Protein 3WZ1 (pdb70)

Structure (mmCIF, N/CA/C/O backbone):
data_3WZ1
#
_entry.id   3WZ1
#
_cell.length_a   49.624
_cell.length_b   69.394
_cell.length_c   90.367
_cell.angle_alpha   90.00
_cell.angle_beta   90.00
_cell.angle_gamma   90.00
#
_symmetry.space_group_name_H-M   'P 21 21 21'
#
loop_
_entity.id
_entity.type
_entity.pdbx_description
1 polymer Agarase
2 non-polymer 'SODIUM ION'
3 non-polymer GLYCEROL
4 water water
#
loop_
_atom_site.group_PDB
_atom_site.id
_atom_site.type_symbol
_atom_site.label_atom_id
_atom_site.label_alt_id
_atom_site.label_comp_id
_atom_site.label_asym_id
_atom_site.label_entity_id
_atom_site.label_seq_id
_atom_site.pdbx_PDB_ins_code
_atom_site.Cartn_x
_atom_site.Cartn_y
_atom_site.Cartn_z
_atom_site.occupancy
_atom_site.B_iso_or_equiv
_atom_site.auth_seq_id
_atom_site.auth_comp_id
_atom_site.auth_asym_id
_atom_site.auth_atom_id
_atom_site.pdbx_PDB_model_num
ATOM 1 N N . ALA A 1 2 ? 39.141 5.126 -3.878 1.00 27.66 20 ALA A N 1
ATOM 2 C CA . ALA A 1 2 ? 38.849 6.592 -3.838 1.00 25.92 20 ALA A CA 1
ATOM 3 C C . ALA A 1 2 ? 38.325 6.950 -2.450 1.00 23.06 20 ALA A C 1
ATOM 4 O O . ALA A 1 2 ? 37.804 6.079 -1.749 1.00 25.91 20 ALA A O 1
ATOM 6 N N . ALA A 1 3 ? 38.489 8.208 -2.048 1.00 17.75 21 ALA A N 1
ATOM 7 C CA . ALA A 1 3 ? 37.948 8.698 -0.771 1.00 15.14 21 ALA A CA 1
ATOM 8 C C . ALA A 1 3 ? 37.157 9.971 -0.994 1.00 13.33 21 ALA A C 1
ATOM 9 O O . ALA A 1 3 ? 37.387 10.731 -1.946 1.00 12.83 21 ALA A O 1
ATOM 11 N N . ASP A 1 4 ? 36.210 10.231 -0.102 1.00 11.39 22 ASP A N 1
ATOM 12 C CA . ASP A 1 4 ? 35.384 11.417 -0.226 1.00 11.20 22 ASP A CA 1
ATOM 13 C C . ASP A 1 4 ? 36.160 12.721 -0.193 1.00 11.23 22 ASP A C 1
ATOM 14 O O . ASP A 1 4 ? 35.704 13.704 -0.737 1.00 11.21 22 ASP A O 1
ATOM 19 N N . TRP A 1 5 ? 37.318 12.731 0.471 1.00 10.57 23 TRP A N 1
ATOM 20 C CA . TRP A 1 5 ? 38.176 13.924 0.594 1.00 10.62 23 TRP A CA 1
ATOM 21 C C . TRP A 1 5 ? 39.223 14.048 -0.524 1.00 11.10 23 TRP A C 1
ATOM 22 O O . TRP A 1 5 ? 40.091 14.906 -0.456 1.00 10.31 23 TRP A O 1
ATOM 33 N N . ASP A 1 6 ? 39.170 13.175 -1.531 1.00 11.97 24 ASP A N 1
ATOM 34 C CA . ASP A 1 6 ? 40.169 13.209 -2.610 1.00 13.54 24 ASP A CA 1
ATOM 35 C C . ASP A 1 6 ? 40.119 14.569 -3.288 1.00 13.41 24 ASP A C 1
ATOM 36 O O . ASP A 1 6 ? 39.049 15.046 -3.697 1.00 13.67 24 ASP A O 1
ATOM 41 N N . GLY A 1 7 ? 41.285 15.193 -3.396 1.00 12.49 25 GLY A N 1
ATOM 42 C CA . GLY A 1 7 ? 41.402 16.513 -4.006 1.00 13.47 25 GLY A CA 1
ATOM 43 C C . GLY A 1 7 ? 41.181 17.669 -3.073 1.00 13.68 25 GLY A C 1
ATOM 44 O O . GLY A 1 7 ? 41.374 18.822 -3.470 1.00 15.96 25 GLY A O 1
ATOM 45 N N . VAL A 1 8 ? 40.770 17.398 -1.834 1.00 12.30 26 VAL A N 1
ATOM 46 C CA . VAL A 1 8 ? 40.534 18.466 -0.860 1.00 11.92 26 VAL A CA 1
ATOM 47 C C . VAL A 1 8 ? 41.817 18.666 -0.060 1.00 12.18 26 VAL A C 1
ATOM 48 O O . VAL A 1 8 ? 42.194 17.824 0.758 1.00 12.26 26 VAL A O 1
ATOM 52 N N . PRO A 1 9 ? 42.493 19.793 -0.280 1.00 12.76 27 PRO A N 1
ATOM 53 C CA . PRO A 1 9 ? 43.826 19.886 0.333 1.00 12.95 27 PRO A CA 1
ATOM 54 C C . PRO A 1 9 ? 43.793 20.011 1.854 1.00 12.20 27 PRO A C 1
ATOM 55 O O . PRO A 1 9 ? 42.802 20.429 2.435 1.00 11.33 27 PRO A O 1
ATOM 59 N N . VAL A 1 10 ? 44.919 19.658 2.468 1.00 11.78 28 VAL A N 1
ATOM 60 C CA . VAL A 1 10 ? 45.169 19.976 3.873 1.00 11.52 28 VAL A CA 1
ATOM 61 C C . VAL A 1 10 ? 45.748 21.399 3.936 1.00 11.84 28 VAL A C 1
ATOM 62 O O . VAL A 1 10 ? 46.760 21.676 3.307 1.00 12.59 28 VAL A O 1
ATOM 66 N N . PRO A 1 11 ? 45.101 22.318 4.675 1.00 11.87 29 PRO A N 1
ATOM 67 C CA . PRO A 1 11 ? 45.498 23.731 4.623 1.00 12.15 29 PRO A CA 1
ATOM 68 C C . PRO A 1 11 ? 46.694 24.105 5.50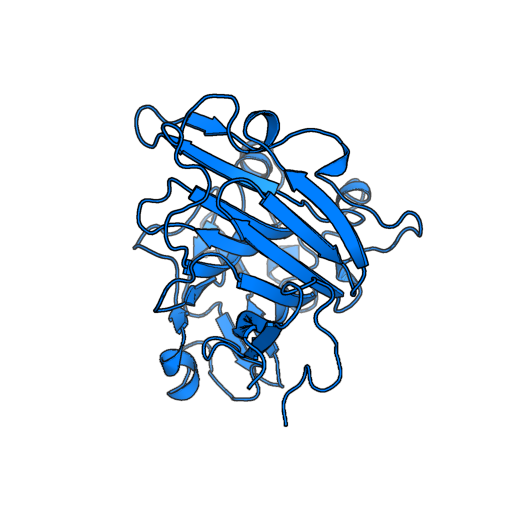8 1.00 12.16 29 PRO A C 1
ATOM 69 O O . PRO A 1 11 ? 47.281 25.168 5.335 1.00 13.16 29 PRO A O 1
ATOM 73 N N . ALA A 1 12 ? 47.049 23.240 6.444 1.00 11.51 30 ALA A N 1
ATOM 74 C CA . ALA A 1 12 ? 48.183 23.485 7.317 1.00 11.33 30 ALA A CA 1
ATOM 75 C C . ALA A 1 12 ? 49.504 23.146 6.606 1.00 11.47 30 ALA A C 1
ATOM 76 O O . ALA A 1 12 ? 49.515 22.421 5.608 1.00 10.91 30 ALA A O 1
ATOM 78 N N . ASN A 1 13 ? 50.591 23.683 7.154 1.00 11.64 31 ASN A N 1
ATOM 79 C CA . ASN A 1 13 ? 51.951 23.503 6.620 1.00 12.75 31 ASN A CA 1
ATOM 80 C C . ASN A 1 13 ? 52.661 22.426 7.441 1.00 12.27 31 ASN A C 1
ATOM 81 O O . ASN A 1 13 ? 52.817 22.575 8.668 1.00 12.14 31 ASN A O 1
ATOM 86 N N . PRO A 1 14 ? 53.097 21.331 6.786 1.00 11.81 32 PRO A N 1
ATOM 87 C CA . PRO A 1 14 ? 53.712 20.229 7.508 1.00 12.15 32 PRO A CA 1
ATOM 88 C C . PRO A 1 14 ? 55.178 20.496 7.854 1.00 12.21 32 PRO A C 1
ATOM 89 O O . PRO A 1 14 ? 55.791 19.694 8.554 1.00 12.38 32 PRO A O 1
ATOM 93 N N . GLY A 1 15 ? 55.722 21.602 7.335 1.00 12.10 33 GLY A N 1
ATOM 94 C CA . GLY A 1 15 ? 57.128 21.946 7.484 1.00 12.36 33 GLY A CA 1
ATOM 95 C C . GLY A 1 15 ? 57.882 21.740 6.176 1.00 12.52 33 GLY A C 1
ATOM 96 O O . GLY A 1 15 ? 57.556 20.861 5.378 1.00 12.46 33 GLY A O 1
ATOM 97 N N . SER A 1 16 ? 58.929 22.538 5.990 1.00 13.32 34 SER A N 1
ATOM 98 C CA . SER A 1 16 ? 59.790 22.378 4.825 1.00 14.34 34 SER A CA 1
ATOM 99 C C . SER A 1 16 ? 60.310 20.950 4.723 1.00 14.11 34 SER A C 1
ATOM 100 O O . SER A 1 16 ? 60.704 20.345 5.729 1.00 14.73 34 SER A O 1
ATOM 103 N N . GLY A 1 17 ? 60.293 20.383 3.521 1.00 13.90 35 GLY A N 1
ATOM 104 C CA . GLY A 1 17 ? 60.758 19.037 3.296 1.00 14.06 35 GLY A CA 1
ATOM 105 C C . GLY A 1 17 ? 59.834 17.945 3.769 1.00 12.89 35 GLY A C 1
ATOM 106 O O . GLY A 1 17 ? 60.190 16.779 3.713 1.00 14.13 35 GLY A O 1
ATOM 107 N N . LYS A 1 18 ? 58.624 18.324 4.206 1.00 12.36 36 LYS A N 1
ATOM 108 C CA . LYS A 1 18 ? 57.634 17.351 4.654 1.00 12.41 36 LYS A CA 1
ATOM 109 C C . LYS A 1 18 ? 56.353 17.392 3.824 1.00 12.52 36 LYS A C 1
ATOM 110 O O . LYS A 1 18 ? 56.121 18.332 3.042 1.00 12.34 36 LYS A O 1
ATOM 116 N N . THR A 1 19 ? 55.564 16.345 4.014 1.00 12.26 37 THR A N 1
ATOM 117 C CA . THR A 1 19 ? 54.287 16.169 3.347 1.00 12.27 37 THR A CA 1
ATOM 118 C C . THR A 1 19 ? 53.301 15.529 4.329 1.00 12.02 37 THR A C 1
ATOM 119 O O . THR A 1 19 ? 53.700 15.025 5.362 1.00 11.52 37 THR A O 1
ATOM 123 N N . TRP A 1 20 ? 52.023 15.597 4.010 1.00 11.79 38 TRP A N 1
ATOM 124 C CA . TRP A 1 20 ? 50.977 15.042 4.860 1.00 11.81 38 TRP A CA 1
ATOM 125 C C . TRP A 1 20 ? 50.705 13.604 4.487 1.00 12.40 38 TRP A C 1
ATOM 126 O O . TRP A 1 20 ? 50.335 13.317 3.339 1.00 14.27 38 TRP A O 1
ATOM 137 N N . GLU A 1 21 ? 50.838 12.719 5.456 1.00 11.58 39 GLU A N 1
ATOM 138 C CA . GLU A 1 21 ? 50.563 11.307 5.284 1.00 12.37 39 GLU A CA 1
ATOM 139 C C . GLU A 1 21 ? 49.256 10.937 5.992 1.00 11.62 39 GLU A C 1
ATOM 140 O O . GLU A 1 21 ? 49.067 11.224 7.179 1.00 11.78 39 GLU A O 1
ATOM 146 N N . LEU A 1 22 ?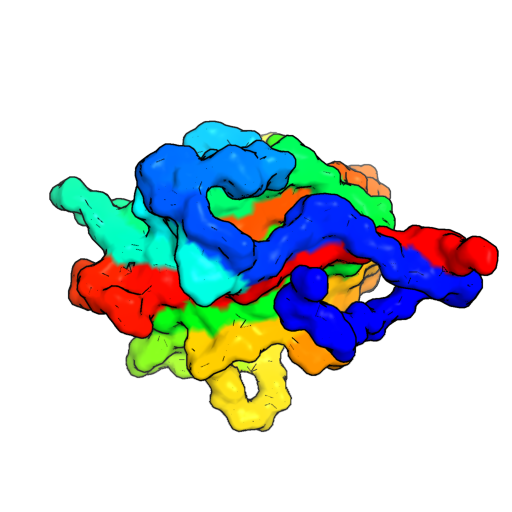 48.368 10.278 5.261 1.00 11.37 40 LEU A N 1
ATOM 147 C CA . LEU A 1 22 ? 47.075 9.891 5.813 1.00 11.25 40 LEU A CA 1
ATOM 148 C C . LEU A 1 22 ? 47.228 8.886 6.928 1.00 11.51 40 LEU A C 1
ATOM 149 O O . LEU A 1 22 ? 47.887 7.830 6.754 1.00 12.61 40 LEU A O 1
ATOM 154 N N . HIS A 1 23 ? 46.618 9.183 8.069 1.00 10.85 41 HIS A N 1
ATOM 155 C CA . HIS A 1 23 ? 46.606 8.298 9.217 1.00 11.00 41 HIS A CA 1
ATOM 156 C C . HIS A 1 23 ? 45.430 7.329 9.065 1.00 11.32 41 HIS A C 1
ATOM 157 O O . HIS A 1 23 ? 44.335 7.726 8.638 1.00 11.23 41 HIS A O 1
ATOM 164 N N . PRO A 1 24 ? 45.631 6.055 9.410 1.00 11.79 42 PRO A N 1
ATOM 165 C CA . PRO A 1 24 ? 44.583 5.064 9.131 1.00 11.74 42 PRO A CA 1
ATOM 166 C C . PRO A 1 24 ? 43.260 5.198 9.901 1.00 10.90 42 PRO A C 1
ATOM 167 O O . PRO A 1 24 ? 42.289 4.541 9.534 1.00 11.78 42 PRO A O 1
ATOM 171 N N . LEU A 1 25 ? 43.181 6.043 10.920 1.00 9.84 43 LEU A N 1
ATOM 172 C CA . LEU A 1 25 ? 41.906 6.305 11.581 1.00 9.65 43 LEU A CA 1
ATOM 173 C C . LEU A 1 25 ? 40.924 7.038 10.658 1.00 9.65 43 LEU A C 1
ATOM 174 O O . LEU A 1 25 ? 39.713 7.030 10.877 1.00 9.47 43 LEU A O 1
ATOM 179 N N . SER A 1 26 ? 41.454 7.679 9.620 1.00 9.11 44 SER A N 1
ATOM 180 C CA . SER A 1 26 ? 40.618 8.443 8.691 1.00 9.17 44 SER A CA 1
ATOM 181 C C . SER A 1 26 ? 39.524 7.546 8.110 1.00 9.11 44 SER A C 1
ATOM 182 O O . SER A 1 26 ? 39.794 6.399 7.730 1.00 9.99 44 SER A O 1
ATOM 185 N N . ASP A 1 27 ? 38.304 8.068 8.075 1.00 9.31 45 ASP A N 1
ATOM 186 C CA . ASP A 1 27 ? 37.104 7.290 7.739 1.00 9.42 45 ASP A CA 1
ATOM 187 C C . ASP A 1 27 ? 36.140 8.216 6.996 1.00 9.52 45 ASP A C 1
ATOM 188 O O . ASP A 1 27 ? 35.769 9.245 7.527 1.00 9.57 45 ASP A O 1
ATOM 193 N N . ASP A 1 28 ? 35.748 7.835 5.778 1.00 9.80 46 ASP A N 1
ATOM 194 C CA . ASP A 1 28 ? 34.717 8.562 5.044 1.00 10.05 46 ASP A CA 1
ATOM 195 C C . ASP A 1 28 ? 33.344 7.881 5.057 1.00 10.29 46 ASP A C 1
ATOM 196 O O . ASP A 1 28 ? 32.432 8.302 4.358 1.00 10.10 46 ASP A O 1
ATOM 201 N N . PHE A 1 29 ? 33.198 6.841 5.877 1.00 9.99 47 PHE A N 1
ATOM 202 C CA . PHE A 1 29 ? 31.882 6.319 6.248 1.00 10.57 47 PHE A CA 1
ATOM 203 C C . PHE A 1 29 ? 31.072 5.810 5.058 1.00 11.34 47 PHE A C 1
ATOM 204 O O . PHE A 1 29 ? 29.850 5.911 5.027 1.00 11.75 47 PHE A O 1
ATOM 212 N N . ASN A 1 30 ? 31.767 5.207 4.108 1.00 13.17 48 ASN A N 1
ATOM 213 C CA . ASN A 1 30 ? 31.114 4.597 2.957 1.00 14.21 48 ASN A CA 1
ATOM 214 C C . ASN A 1 30 ? 30.915 3.101 3.176 1.00 14.61 48 ASN A C 1
ATOM 215 O O . ASN A 1 30 ? 31.473 2.235 2.482 1.00 16.94 48 ASN A O 1
ATOM 220 N N . TYR A 1 31 ? 30.118 2.816 4.189 1.00 13.07 49 TYR A N 1
ATOM 221 C CA . TYR A 1 31 ? 29.716 1.452 4.525 1.00 12.75 49 TYR A CA 1
ATOM 222 C C . TYR A 1 31 ? 28.424 1.535 5.307 1.00 12.76 49 TYR A C 1
ATOM 223 O O . TYR A 1 31 ? 28.001 2.624 5.731 1.00 13.87 49 TYR A O 1
ATOM 232 N N . GLU A 1 32 ? 27.788 0.385 5.508 1.00 13.31 50 GLU A N 1
ATOM 233 C CA . GLU A 1 32 ? 26.524 0.328 6.232 1.00 13.94 50 GLU A CA 1
ATOM 234 C C . GLU A 1 32 ? 26.792 -0.290 7.610 1.00 13.58 50 GLU A C 1
ATOM 235 O O . GLU A 1 32 ? 27.249 -1.429 7.709 1.00 14.94 50 GLU A O 1
ATOM 241 N N . ALA A 1 33 ? 26.531 0.488 8.664 1.00 12.05 51 ALA A N 1
ATOM 242 C CA . ALA A 1 33 ? 26.648 0.011 10.047 1.00 11.90 51 ALA A CA 1
ATOM 243 C C . ALA A 1 33 ? 25.388 0.420 10.792 1.00 11.85 51 ALA A C 1
ATOM 244 O O . ALA A 1 33 ? 25.271 1.545 11.302 1.00 11.61 51 ALA A O 1
ATOM 246 N N . PRO A 1 34 ? 24.397 -0.481 10.822 1.00 11.84 52 PRO A N 1
ATOM 247 C CA . PRO A 1 34 ? 23.148 -0.186 11.496 1.00 11.63 52 PRO A CA 1
ATOM 248 C C . PRO A 1 34 ? 23.313 0.119 12.971 1.00 11.22 52 PRO A C 1
ATOM 249 O O . PRO A 1 34 ? 24.275 -0.316 13.594 1.00 11.05 52 PRO A O 1
ATOM 253 N N . ALA A 1 35 ? 22.378 0.889 13.507 1.00 11.40 53 ALA A N 1
ATOM 254 C CA . ALA A 1 35 ? 22.443 1.350 14.885 1.00 11.55 53 ALA A CA 1
ATOM 255 C C . ALA A 1 35 ? 22.747 0.230 15.871 1.00 11.37 53 ALA A C 1
ATOM 256 O O . ALA A 1 35 ? 23.668 0.351 16.669 1.00 11.96 53 ALA A O 1
ATOM 258 N N . ALA A 1 36 ? 21.980 -0.867 15.809 1.00 11.53 54 ALA A N 1
ATOM 259 C CA . ALA A 1 36 ? 22.228 -2.023 16.677 1.00 11.65 54 ALA A CA 1
ATOM 260 C C . ALA A 1 36 ? 23.183 -2.978 15.971 1.00 11.54 54 ALA A C 1
ATOM 261 O O . ALA A 1 36 ? 22.823 -3.551 14.933 1.00 12.42 54 ALA A O 1
ATOM 263 N N . GLY A 1 37 ? 24.392 -3.131 16.503 1.00 11.44 55 GLY A N 1
ATOM 264 C CA . GLY A 1 37 ? 25.353 -4.111 15.977 1.00 11.82 55 GLY A CA 1
ATOM 265 C C . GLY A 1 37 ? 26.423 -3.539 15.069 1.00 12.07 55 GLY A C 1
ATOM 266 O O . GLY A 1 37 ? 27.461 -4.155 14.885 1.00 11.67 55 GLY A O 1
ATOM 267 N N . LYS A 1 38 ? 26.162 -2.366 14.488 1.00 11.29 56 LYS A N 1
ATOM 268 C CA . LYS A 1 38 ? 27.145 -1.696 13.640 1.00 11.37 56 LYS A CA 1
ATOM 269 C C . LYS A 1 38 ? 27.653 -2.626 12.523 1.00 11.79 56 LYS A C 1
ATOM 270 O O . LYS A 1 38 ? 26.848 -3.269 11.853 1.00 12.76 56 LYS A O 1
ATOM 276 N N . SER A 1 39 ? 28.962 -2.680 12.306 1.00 11.62 57 SER A N 1
ATOM 277 C CA . SER A 1 39 ? 29.545 -3.495 11.242 1.00 11.97 57 SER A CA 1
ATOM 278 C C . SER A 1 39 ? 30.999 -3.799 11.539 1.00 11.75 57 SER A C 1
ATOM 279 O O . SER A 1 39 ? 31.630 -3.158 12.381 1.00 11.25 57 SER A O 1
ATOM 282 N N . THR A 1 40 ? 31.545 -4.792 10.835 1.00 12.08 58 THR A N 1
ATOM 283 C CA . THR A 1 40 ? 32.944 -5.134 11.020 1.00 13.03 58 THR A CA 1
ATOM 284 C C . THR A 1 40 ? 33.830 -3.910 10.730 1.00 13.27 58 THR A C 1
ATOM 285 O O . THR A 1 40 ? 34.745 -3.605 11.491 1.00 12.46 58 THR A O 1
ATOM 289 N N . ARG A 1 41 ? 33.534 -3.202 9.647 1.00 13.98 59 ARG A N 1
ATOM 290 C CA . ARG A 1 41 ? 34.346 -2.036 9.274 1.00 15.21 59 ARG A CA 1
ATOM 291 C C . ARG A 1 41 ? 34.257 -0.946 10.344 1.00 13.58 59 ARG A C 1
ATOM 292 O O . ARG A 1 41 ? 35.259 -0.310 10.668 1.00 13.13 59 ARG A O 1
ATOM 300 N N . PHE A 1 42 ? 33.072 -0.724 10.883 1.00 11.93 60 PHE A N 1
ATOM 301 C CA . PHE A 1 42 ? 32.931 0.266 11.955 1.00 11.13 60 PHE A CA 1
ATOM 302 C C . PHE A 1 42 ? 33.903 -0.027 13.093 1.00 11.40 60 PHE A C 1
ATOM 303 O O . PHE A 1 42 ? 34.637 0.845 13.562 1.00 10.79 60 PHE A O 1
ATOM 311 N N . TYR A 1 43 ? 33.919 -1.276 13.540 1.00 11.44 61 TYR A N 1
ATOM 312 C CA . TYR A 1 43 ? 34.715 -1.657 14.692 1.00 11.71 61 TYR A CA 1
ATOM 313 C C . TYR A 1 43 ? 36.223 -1.757 14.432 1.00 12.04 61 TYR A C 1
ATOM 314 O O . TYR A 1 43 ? 37.005 -1.878 15.373 1.00 12.21 61 TYR A O 1
ATOM 323 N N . GLU A 1 44 ? 36.644 -1.658 13.170 1.00 12.87 62 GLU A N 1
ATOM 324 C CA . GLU A 1 44 ? 38.065 -1.584 12.885 1.00 14.31 62 GLU A CA 1
ATOM 325 C C . GLU A 1 44 ? 38.680 -0.310 13.474 1.00 13.33 62 GLU A C 1
ATOM 326 O O . GLU A 1 44 ? 39.870 -0.286 13.825 1.00 13.39 62 GLU A O 1
ATOM 332 N N . ARG A 1 45 ? 37.879 0.749 13.558 1.00 11.80 63 ARG A N 1
ATOM 333 C CA . ARG A 1 45 ? 38.369 2.042 14.040 1.00 11.55 63 ARG A CA 1
ATOM 334 C C . ARG A 1 45 ? 37.721 2.538 15.320 1.00 10.66 63 ARG A C 1
ATOM 335 O O . ARG A 1 45 ? 38.362 3.260 16.093 1.00 10.58 63 ARG A O 1
ATOM 343 N N . TRP A 1 46 ? 36.439 2.211 15.493 1.00 10.23 64 TRP A N 1
ATOM 344 C CA . TRP A 1 46 ? 35.566 2.911 16.446 1.00 9.96 64 TRP A CA 1
ATOM 345 C C . TRP A 1 46 ? 34.974 2.015 17.495 1.00 10.22 64 TRP A C 1
ATOM 346 O O . TRP A 1 46 ? 34.784 0.814 17.278 1.00 10.67 64 TRP A O 1
ATOM 357 N N . LYS A 1 47 ? 34.665 2.615 18.629 1.00 10.27 65 LYS A N 1
ATOM 358 C CA . LYS A 1 47 ? 33.780 2.000 19.611 1.00 10.67 65 LYS A CA 1
ATOM 359 C C . LYS A 1 47 ? 32.569 2.901 19.809 1.00 10.30 65 LYS A C 1
ATOM 360 O O . LYS A 1 47 ? 32.649 4.127 19.598 1.00 10.49 65 LYS A O 1
ATOM 366 N N . GLU A 1 48 ? 31.441 2.315 20.222 1.00 10.13 66 GLU A N 1
ATOM 367 C CA . GLU A 1 48 ? 30.300 3.135 20.639 1.00 10.04 66 GLU A CA 1
ATOM 368 C C . GLU A 1 48 ? 30.605 3.757 21.992 1.00 10.19 66 GLU A C 1
ATOM 369 O O . GLU A 1 48 ? 31.278 3.137 22.828 1.00 10.86 66 GLU A O 1
ATOM 375 N N . GLY A 1 49 ? 30.098 4.956 22.225 1.00 9.75 67 GLY A N 1
ATOM 376 C CA . GLY A 1 49 ? 30.231 5.640 23.514 1.00 9.67 67 GLY A CA 1
ATOM 377 C C . GLY A 1 49 ? 31.426 6.557 23.601 1.00 9.57 67 GLY A C 1
ATOM 378 O O . GLY A 1 49 ? 31.738 7.265 22.641 1.00 8.96 67 GLY A O 1
ATOM 379 N N . PHE A 1 50 ? 32.091 6.504 24.752 1.00 9.38 68 PHE A N 1
ATOM 380 C CA . PHE A 1 50 ? 33.035 7.518 25.220 1.00 9.41 68 PHE A CA 1
ATOM 381 C C . PHE A 1 50 ? 34.355 6.815 25.520 1.00 9.98 68 PHE A C 1
ATOM 382 O O . PHE A 1 50 ? 34.520 5.601 25.273 1.00 10.54 68 PHE A O 1
ATOM 390 N N . ILE A 1 51 ? 35.324 7.561 26.049 1.00 9.85 69 ILE A N 1
ATOM 391 C CA . ILE A 1 51 ? 36.618 6.962 26.428 1.00 10.72 69 ILE A CA 1
ATOM 392 C C . ILE A 1 51 ? 36.511 6.050 27.644 1.00 11.14 69 ILE A C 1
ATOM 393 O O . ILE A 1 51 ? 37.423 5.248 27.889 1.00 12.60 69 ILE A O 1
A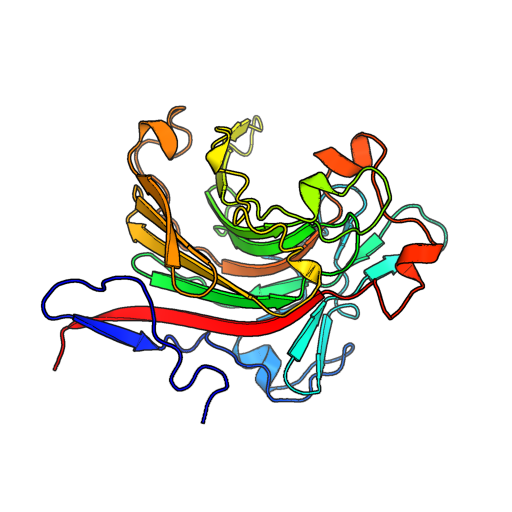TOM 398 N N . ASN A 1 52 ? 35.423 6.189 28.400 1.00 11.12 70 ASN A N 1
ATOM 399 C CA . ASN A 1 52 ? 35.175 5.387 29.599 1.00 11.01 70 ASN A CA 1
ATOM 400 C C . ASN A 1 52 ? 33.654 5.236 29.758 1.00 11.28 70 ASN A C 1
ATOM 401 O O . ASN A 1 52 ? 32.898 5.723 28.906 1.00 10.40 70 ASN A O 1
ATOM 406 N N . PRO A 1 53 ? 33.184 4.553 30.821 1.00 11.32 71 PRO A N 1
ATOM 407 C CA . PRO A 1 53 ? 31.749 4.322 30.903 1.00 11.55 71 PRO A CA 1
ATOM 408 C C . PRO A 1 53 ? 30.845 5.512 31.232 1.00 11.76 71 PRO A C 1
ATOM 409 O O . PRO A 1 53 ? 29.620 5.338 31.297 1.00 11.86 71 PRO A O 1
ATOM 413 N N . TRP A 1 54 ? 31.397 6.698 31.469 1.00 10.90 72 TRP A N 1
ATOM 414 C CA . TRP A 1 54 ? 30.560 7.863 31.740 1.00 10.97 72 TRP A CA 1
ATOM 415 C C . TRP A 1 54 ? 29.543 8.062 30.629 1.00 10.81 72 TRP A C 1
ATOM 416 O O . TRP A 1 54 ? 29.893 7.967 29.463 1.00 10.15 72 TRP A O 1
ATOM 427 N N . THR A 1 55 ? 28.301 8.338 30.998 1.00 10.85 73 THR A N 1
ATOM 428 C CA . THR A 1 55 ? 27.245 8.501 29.990 1.00 11.20 73 THR A CA 1
ATOM 429 C C . THR A 1 55 ? 26.932 9.953 29.623 1.00 10.65 73 THR A C 1
ATOM 430 O O . THR A 1 55 ? 26.022 10.194 28.824 1.00 10.34 73 THR A O 1
ATOM 434 N N . GLY A 1 56 ? 27.669 10.906 30.191 1.00 10.06 74 GLY A N 1
ATOM 435 C CA . GLY A 1 56 ? 27.703 12.255 29.641 1.00 10.06 74 GLY A CA 1
ATOM 436 C C . GLY A 1 56 ? 27.223 13.376 30.526 1.00 9.78 74 GLY A C 1
ATOM 437 O O . GLY A 1 56 ? 26.733 13.147 31.650 1.00 11.08 74 GLY A O 1
ATOM 438 N N . PRO A 1 57 ? 27.389 14.615 30.039 1.00 9.99 75 PRO A N 1
ATOM 439 C CA . PRO A 1 57 ? 27.101 15.821 30.783 1.00 9.95 75 PRO A CA 1
ATOM 440 C C . PRO A 1 57 ? 25.632 16.165 30.766 1.00 10.00 75 PRO A C 1
ATOM 441 O O . PRO A 1 57 ? 24.844 15.571 30.047 1.00 9.88 75 PRO A O 1
ATOM 445 N N . GLY A 1 58 ? 25.253 17.146 31.565 1.00 10.26 76 GLY A N 1
ATOM 446 C CA . GLY A 1 58 ? 23.914 17.699 31.484 1.00 10.60 76 GLY A CA 1
ATOM 447 C C . GLY A 1 58 ? 22.852 16.629 31.616 1.00 10.90 76 GLY A C 1
ATOM 448 O O . GLY A 1 58 ? 22.914 15.765 32.514 1.00 11.87 76 GLY A O 1
ATOM 449 N N . LEU A 1 59 ? 21.887 16.669 30.706 1.00 10.72 77 LEU A N 1
ATOM 450 C CA . LEU A 1 59 ? 20.804 15.675 30.620 1.00 11.12 77 LEU A CA 1
ATOM 451 C C . LEU A 1 59 ? 21.135 14.569 29.596 1.00 10.17 77 LEU A C 1
ATOM 452 O O . LEU A 1 59 ? 20.288 13.764 29.246 1.00 10.45 77 LEU A O 1
ATOM 457 N N . THR A 1 60 ? 22.390 14.501 29.162 1.00 9.47 78 THR A N 1
ATOM 458 C CA . THR A 1 60 ? 22.835 13.505 28.194 1.00 9.12 78 THR A CA 1
ATOM 459 C C . THR A 1 60 ? 22.857 12.094 28.793 1.00 9.09 78 THR A C 1
ATOM 460 O O . THR A 1 60 ? 23.310 11.902 29.922 1.00 10.04 78 THR A O 1
ATOM 464 N N . GLU A 1 61 ? 22.413 11.136 27.996 1.00 9.16 79 GLU A N 1
ATOM 465 C CA . GLU A 1 61 ? 22.776 9.767 28.214 1.00 9.39 79 GLU A CA 1
ATOM 466 C C . GLU A 1 61 ? 23.195 9.143 26.893 1.00 8.97 79 GLU A C 1
ATOM 467 O O . GLU A 1 61 ? 22.361 8.852 26.043 1.00 8.88 79 GLU A O 1
ATOM 473 N N . TRP A 1 62 ? 24.501 8.991 26.677 1.00 8.66 80 TRP A N 1
ATOM 474 C CA . TRP A 1 62 ? 24.962 8.414 25.409 1.00 8.49 80 TRP A CA 1
ATOM 475 C C . TRP A 1 62 ? 24.455 6.993 25.261 1.00 9.07 80 TRP A C 1
ATOM 476 O O . TRP A 1 62 ? 24.381 6.247 26.232 1.00 9.26 80 TRP A O 1
ATOM 487 N N . HIS A 1 63 ? 24.042 6.656 24.049 1.00 8.45 81 HIS A N 1
ATOM 488 C CA . HIS A 1 63 ? 23.312 5.420 23.780 1.00 8.75 81 HIS A CA 1
ATOM 489 C C . HIS A 1 63 ? 23.792 4.843 22.448 1.00 8.97 81 HIS A C 1
ATOM 490 O O . HIS A 1 63 ? 23.833 5.551 21.433 1.00 9.08 81 HIS A O 1
ATOM 497 N N . PRO A 1 64 ? 24.178 3.550 22.425 1.00 8.94 82 PRO A N 1
ATOM 498 C CA . PRO A 1 64 ? 24.789 3.004 21.216 1.00 9.09 82 PRO A CA 1
ATOM 499 C C . PRO A 1 64 ? 23.862 3.034 19.987 1.00 9.22 82 PRO A C 1
ATOM 500 O O . PRO A 1 64 ? 24.337 3.119 18.866 1.00 9.49 82 PRO A O 1
ATOM 504 N N . HIS A 1 65 ? 22.556 2.940 20.197 1.00 9.39 83 HIS A N 1
ATOM 505 C CA . HIS A 1 65 ? 21.623 2.874 19.061 1.00 9.35 83 HIS A CA 1
ATOM 506 C C . HIS A 1 65 ? 21.273 4.238 18.472 1.00 9.68 83 HIS A C 1
ATOM 507 O O . HIS A 1 65 ? 20.419 4.325 17.609 1.00 10.97 83 HIS A O 1
ATOM 514 N N . TYR A 1 66 ? 21.942 5.274 18.972 1.00 9.07 84 TYR A N 1
ATOM 515 C CA . TYR A 1 66 ? 21.787 6.657 18.476 1.00 9.00 84 TYR A CA 1
ATOM 516 C C . TYR A 1 66 ? 22.985 7.093 17.630 1.00 8.96 84 TYR A C 1
ATOM 517 O O . TYR A 1 66 ? 23.117 8.275 17.302 1.00 8.38 84 TYR A O 1
ATOM 526 N N . SER A 1 67 ? 23.826 6.139 17.256 1.00 8.72 85 SER A N 1
ATOM 527 C CA . SER A 1 67 ? 24.801 6.310 16.170 1.00 9.14 85 SER A CA 1
ATOM 528 C C . SER A 1 67 ? 24.618 5.212 15.136 1.00 9.26 85 SER A C 1
ATOM 529 O O . SER A 1 67 ? 24.255 4.087 15.471 1.00 9.37 85 SER A O 1
ATOM 532 N N . TYR A 1 68 ? 24.854 5.542 13.870 1.00 9.44 86 TYR A N 1
ATOM 533 C CA . TYR A 1 68 ? 24.820 4.557 12.794 1.00 10.05 86 TYR A CA 1
ATOM 534 C C . TYR A 1 68 ? 25.540 5.149 11.590 1.00 10.33 86 TYR A C 1
ATOM 535 O O . TYR A 1 68 ? 25.765 6.361 11.525 1.00 10.79 86 TYR A O 1
ATOM 544 N N . VAL A 1 69 ? 25.907 4.283 10.665 1.00 10.50 87 VAL A N 1
ATOM 545 C CA . VAL A 1 69 ? 26.575 4.698 9.438 1.00 10.86 87 VAL A CA 1
ATOM 546 C C . VAL A 1 69 ? 25.717 4.227 8.271 1.00 11.72 87 VAL A C 1
ATOM 547 O O . VAL A 1 69 ? 25.411 3.033 8.149 1.00 11.91 87 VAL A O 1
ATOM 551 N N . SER A 1 70 ? 25.339 5.163 7.418 1.00 13.03 88 SER A N 1
ATOM 552 C CA . SER A 1 70 ? 24.541 4.849 6.230 1.00 14.59 88 SER A CA 1
ATOM 553 C C . SER A 1 70 ? 24.592 5.960 5.193 1.00 15.43 88 SER A C 1
ATOM 554 O O . SER A 1 70 ? 24.714 7.133 5.523 1.00 15.16 88 SER A O 1
ATOM 557 N N . GLY A 1 71 ? 24.474 5.572 3.929 1.00 16.89 89 GLY A N 1
ATOM 558 C CA . GLY A 1 71 ? 24.366 6.542 2.844 1.00 16.93 89 GLY A CA 1
ATOM 559 C C . GLY A 1 71 ? 25.554 7.474 2.734 1.00 16.95 89 GLY A C 1
ATOM 560 O O . GLY A 1 71 ? 25.387 8.632 2.327 1.00 18.75 89 GLY A O 1
ATOM 561 N N . GLY A 1 72 ? 26.735 6.980 3.124 1.00 15.62 90 GLY A N 1
ATOM 562 C CA . GLY A 1 72 ? 28.008 7.722 3.046 1.00 14.33 90 GLY A CA 1
ATOM 563 C C . GLY A 1 72 ? 28.295 8.643 4.237 1.00 13.30 90 GLY A C 1
ATOM 564 O O . GLY A 1 72 ? 29.247 9.434 4.212 1.00 12.54 90 GLY A O 1
ATOM 565 N N . LYS A 1 73 ? 27.482 8.556 5.276 1.00 12.59 91 LYS A N 1
ATOM 566 C CA . LYS A 1 73 ? 27.597 9.469 6.416 1.00 12.40 91 LYS A CA 1
ATOM 567 C C . LYS A 1 73 ? 27.522 8.702 7.718 1.00 11.55 91 LYS A C 1
ATOM 568 O O . LYS A 1 73 ? 26.742 7.754 7.844 1.00 10.63 91 LYS A O 1
ATOM 574 N N . LEU A 1 74 ? 28.300 9.155 8.693 1.00 10.30 92 LEU A N 1
ATOM 575 C CA . LEU A 1 74 ? 28.007 8.835 10.085 1.00 9.98 92 LEU A CA 1
ATOM 576 C C . LEU A 1 74 ? 26.875 9.730 10.565 1.00 9.87 92 LEU A C 1
ATOM 577 O O . LEU A 1 74 ? 26.901 10.942 10.366 1.00 9.86 92 LEU A O 1
ATOM 582 N N . ALA A 1 75 ? 25.879 9.118 11.216 1.00 9.12 93 ALA A N 1
ATOM 583 C CA . ALA A 1 75 ? 24.757 9.836 11.805 1.00 9.06 93 ALA A CA 1
ATOM 584 C C . ALA A 1 75 ? 24.815 9.695 13.307 1.00 8.78 93 ALA A C 1
ATOM 585 O O . ALA A 1 75 ? 24.957 8.580 13.826 1.00 9.10 93 ALA A O 1
ATOM 587 N N . ILE A 1 76 ? 24.738 10.834 13.980 1.00 8.50 94 ILE A N 1
ATOM 588 C CA . ILE A 1 76 ? 24.590 10.941 15.412 1.00 8.37 94 ILE A CA 1
ATOM 589 C C . ILE A 1 76 ? 23.208 11.531 15.643 1.00 8.74 94 ILE A C 1
ATOM 590 O O . ILE A 1 76 ? 22.958 12.709 15.311 1.00 8.28 94 ILE A O 1
ATOM 595 N N . THR A 1 77 ? 22.314 10.755 16.242 1.00 8.79 95 THR A N 1
ATOM 596 C CA . THR A 1 77 ? 20.945 11.226 16.437 1.00 9.03 95 THR A CA 1
ATOM 597 C C . THR A 1 77 ? 20.625 11.400 17.934 1.00 9.12 95 THR A C 1
ATOM 598 O O . THR A 1 77 ? 21.503 11.303 18.798 1.00 8.84 95 THR A O 1
ATOM 602 N N . SER A 1 78 ? 19.376 11.744 18.198 1.00 9.27 96 SER A N 1
ATOM 603 C CA . SER A 1 78 ? 18.914 12.162 19.508 1.00 9.37 96 SER A CA 1
ATOM 604 C C . SER A 1 78 ? 17.475 11.706 19.697 1.00 9.70 96 SER A C 1
ATOM 605 O O . SER A 1 78 ? 16.716 11.535 18.729 1.00 10.27 96 SER A O 1
ATOM 608 N N . GLY A 1 79 ? 17.099 11.517 20.953 1.00 9.50 97 GLY A N 1
ATOM 609 C CA . GLY A 1 79 ? 15.713 11.198 21.296 1.00 9.92 97 GLY A CA 1
ATOM 610 C C . GLY A 1 79 ? 15.474 11.369 22.767 1.00 10.62 97 GLY A C 1
ATOM 611 O O . GLY A 1 79 ? 16.416 11.395 23.554 1.00 11.02 97 GLY A O 1
ATOM 612 N N . ARG A 1 80 ? 14.209 11.509 23.141 1.00 10.46 98 ARG A N 1
ATOM 613 C CA . ARG A 1 80 ? 13.846 11.595 24.548 1.00 10.83 98 ARG A CA 1
ATOM 614 C C . ARG A 1 80 ? 13.983 10.216 25.180 1.00 11.21 98 ARG A C 1
ATOM 615 O O . ARG A 1 80 ? 13.532 9.210 24.597 1.00 11.42 98 ARG A O 1
ATOM 623 N N . LYS A 1 81 ? 14.598 10.166 26.360 1.00 11.30 99 LYS A N 1
ATOM 624 C CA . LYS A 1 81 ? 14.591 8.938 27.154 1.00 12.35 99 LYS A CA 1
ATOM 625 C C . LYS A 1 81 ? 13.208 8.851 27.796 1.00 13.68 99 LYS A C 1
ATOM 626 O O . LYS A 1 81 ? 12.849 9.742 28.580 1.00 13.78 99 LYS A O 1
ATOM 632 N N . PRO A 1 82 ? 12.414 7.831 27.421 1.00 14.90 100 PRO A N 1
ATOM 633 C CA . PRO A 1 82 ? 11.013 7.827 27.850 1.00 16.29 100 PRO A CA 1
ATOM 634 C C . PRO A 1 82 ? 10.808 7.927 29.360 1.00 17.15 100 PRO A C 1
ATOM 635 O O . PRO A 1 82 ? 11.492 7.278 30.140 1.00 17.35 100 PRO A O 1
ATOM 639 N N . GLY A 1 83 ? 9.880 8.795 29.741 1.00 18.81 101 GLY A N 1
ATOM 640 C CA . GLY A 1 83 ? 9.507 8.994 31.135 1.00 18.36 101 GLY A CA 1
ATOM 641 C C . GLY A 1 83 ? 10.490 9.788 31.967 1.00 18.95 101 GLY A C 1
ATOM 642 O O . GLY A 1 83 ? 10.407 9.788 33.195 1.00 21.24 101 GLY A O 1
ATOM 643 N N . THR A 1 84 ? 11.450 10.446 31.317 1.00 16.54 102 THR A N 1
ATOM 644 C CA . THR A 1 84 ? 12.466 11.219 32.022 1.00 15.82 102 THR A CA 1
ATOM 645 C C . THR A 1 84 ? 12.659 12.554 31.297 1.00 15.31 102 THR A C 1
ATOM 646 O O . THR A 1 84 ? 12.026 12.810 30.270 1.00 15.24 102 THR A O 1
ATOM 650 N N . ASN A 1 85 ? 13.544 13.382 31.830 1.00 15.32 103 ASN A N 1
ATOM 651 C CA A ASN A 1 85 ? 13.966 14.614 31.165 0.50 15.44 103 ASN A CA 1
ATOM 652 C CA B ASN A 1 85 ? 13.975 14.608 31.163 0.50 15.28 103 ASN A CA 1
ATOM 653 C C . ASN A 1 85 ? 15.295 14.428 30.432 1.00 14.36 103 ASN A C 1
ATOM 654 O O . ASN A 1 85 ? 15.876 15.403 29.942 1.00 14.20 103 ASN A O 1
ATOM 663 N N . GLN A 1 86 ? 15.781 13.197 30.368 1.00 13.09 104 GLN A N 1
ATOM 664 C CA A GLN A 1 86 ? 17.090 12.917 29.772 0.50 12.38 104 GLN A CA 1
ATOM 665 C CA B GLN A 1 86 ? 17.084 12.978 29.755 0.50 12.67 104 GLN A CA 1
ATOM 666 C C . GLN A 1 86 ? 16.977 12.800 28.251 1.00 11.80 104 GLN A C 1
ATOM 667 O O . GLN A 1 86 ? 15.890 12.591 27.711 1.00 11.10 104 GLN A O 1
ATOM 678 N N . VAL A 1 87 ? 18.121 12.928 27.590 1.00 11.00 105 VAL A N 1
ATOM 679 C CA . VAL A 1 87 ? 18.231 12.902 26.136 1.00 10.67 105 VAL A CA 1
ATOM 680 C C . VAL A 1 87 ? 19.222 11.821 25.747 1.00 10.02 105 VAL A C 1
ATOM 681 O O . VAL A 1 87 ? 20.399 11.886 26.086 1.00 9.12 105 VAL A O 1
ATOM 685 N N . TYR A 1 88 ? 18.730 10.805 25.052 1.00 9.37 106 TYR A N 1
ATOM 686 C CA . TYR A 1 88 ? 19.595 9.823 24.445 1.00 9.49 106 TYR A CA 1
ATOM 687 C C . TYR A 1 88 ? 20.302 10.442 23.248 1.00 9.11 106 TYR A C 1
ATOM 688 O O . TYR A 1 88 ? 19.656 11.057 22.402 1.00 9.06 106 TYR A O 1
ATOM 697 N N . LEU A 1 89 ? 21.622 10.296 23.213 1.00 8.30 107 LEU A N 1
ATOM 698 C CA . LEU A 1 89 ? 22.462 10.895 22.161 1.00 8.37 107 LEU A CA 1
ATOM 699 C C . LEU A 1 89 ? 23.511 9.929 21.641 1.00 8.14 107 LEU A C 1
ATOM 700 O O . LEU A 1 89 ? 24.081 9.130 22.403 1.00 8.22 107 LEU A O 1
ATOM 705 N N . GLY A 1 90 ? 23.816 10.026 20.350 1.00 7.46 108 GLY A N 1
ATOM 706 C CA . GLY A 1 90 ? 24.883 9.232 19.776 1.00 7.63 108 GLY A CA 1
ATOM 707 C C . GLY A 1 90 ? 26.262 9.678 20.218 1.00 7.54 108 GLY A C 1
ATOM 708 O O . GLY A 1 90 ? 26.493 10.863 20.534 1.00 7.71 108 GLY A O 1
ATOM 709 N N . SER A 1 91 ? 27.187 8.726 20.202 1.00 7.58 109 SER A N 1
ATOM 710 C CA . SER A 1 91 ? 28.589 9.001 20.467 1.00 7.60 109 SER A CA 1
ATOM 711 C C . SER A 1 91 ? 29.415 7.846 19.987 1.00 7.72 109 SER A C 1
ATOM 712 O O . SER A 1 91 ? 29.053 6.698 20.239 1.00 7.89 109 SER A O 1
ATOM 715 N N . ILE A 1 92 ? 30.520 8.133 19.303 1.00 7.95 110 ILE A N 1
ATOM 716 C CA . ILE A 1 92 ? 31.528 7.125 18.987 1.00 8.24 110 ILE A CA 1
ATOM 717 C C . ILE A 1 92 ? 32.899 7.692 19.342 1.00 8.38 110 ILE A C 1
ATOM 718 O O . ILE A 1 92 ? 33.108 8.926 19.352 1.00 7.95 110 ILE A O 1
ATOM 723 N N . THR A 1 93 ? 33.831 6.788 19.662 1.00 8.37 111 THR A N 1
ATOM 724 C CA . THR A 1 93 ? 35.178 7.141 20.083 1.00 8.68 111 THR A CA 1
ATOM 725 C C . THR A 1 93 ? 36.178 6.248 19.351 1.00 8.77 111 THR A C 1
ATOM 726 O O . THR A 1 93 ? 35.924 5.056 19.128 1.00 8.70 111 THR A O 1
ATOM 730 N N . SER A 1 94 ? 37.320 6.815 18.974 1.00 8.55 112 SER A N 1
ATOM 731 C CA . SER A 1 94 ? 38.370 6.007 18.340 1.00 9.23 112 SER A CA 1
ATOM 732 C C . SER A 1 94 ? 38.924 4.977 19.335 1.00 9.83 112 SER A C 1
ATOM 733 O O . SER A 1 94 ? 39.025 5.227 20.531 1.00 10.16 112 SER A O 1
ATOM 736 N N . LYS A 1 95 ? 39.268 3.805 18.818 1.00 10.70 113 LYS A N 1
ATOM 737 C CA . LYS A 1 95 ? 39.869 2.772 19.664 1.00 11.93 113 LYS A CA 1
ATOM 738 C C . LYS A 1 95 ? 41.304 3.116 20.066 1.00 12.22 113 LYS A C 1
ATOM 739 O O . LYS A 1 95 ? 41.763 2.715 21.148 1.00 13.32 113 LYS A O 1
ATOM 745 N N . ALA A 1 96 ? 41.985 3.878 19.220 1.00 11.54 114 ALA A N 1
ATOM 746 C CA . ALA A 1 96 ? 43.355 4.307 19.486 1.00 11.87 114 ALA A CA 1
ATOM 747 C C . ALA A 1 96 ? 43.427 5.829 19.460 1.00 11.63 114 ALA A C 1
ATOM 748 O O . ALA A 1 96 ? 42.650 6.448 18.753 1.00 11.27 114 ALA A O 1
ATOM 750 N N . PRO A 1 97 ? 44.359 6.417 20.221 1.00 11.58 115 PRO A N 1
ATOM 751 C CA . PRO A 1 97 ? 44.498 7.858 20.280 1.00 11.53 115 PRO A CA 1
ATOM 752 C C . PRO A 1 97 ? 45.513 8.397 19.286 1.00 11.91 115 PRO A C 1
ATOM 753 O O . PRO A 1 97 ? 46.290 7.624 18.689 1.00 12.89 115 PRO A O 1
ATOM 757 N N . LEU A 1 98 ? 45.478 9.717 19.123 1.00 11.92 116 LEU A N 1
ATOM 758 C CA . LEU A 1 98 ? 46.415 10.457 18.295 1.00 12.17 116 LEU A CA 1
ATOM 759 C C . LEU A 1 98 ? 47.329 11.286 19.168 1.00 11.29 116 LEU A C 1
ATOM 760 O O . LEU A 1 98 ? 47.004 11.593 20.327 1.00 10.60 116 LEU A O 1
ATOM 765 N N . THR A 1 99 ? 48.484 11.632 18.603 1.00 10.88 117 THR A N 1
ATOM 766 C CA A THR A 1 99 ? 49.435 12.522 19.255 0.50 11.03 117 THR A CA 1
ATOM 767 C CA B THR A 1 99 ? 49.414 12.528 19.268 0.50 11.25 117 THR A CA 1
ATOM 768 C C . THR A 1 99 ? 49.903 13.589 18.286 1.00 10.83 117 THR A C 1
ATOM 769 O O . THR A 1 99 ? 49.948 13.364 17.086 1.00 11.10 117 THR A O 1
ATOM 776 N N . TYR A 1 100 ? 50.276 14.742 18.814 1.00 10.57 118 TYR A N 1
ATOM 777 C CA . TYR A 1 100 ? 50.885 15.788 18.000 1.00 10.24 118 TYR A CA 1
ATOM 778 C C . TYR A 1 100 ? 52.213 15.270 17.444 1.00 10.27 118 TYR A C 1
ATOM 779 O O . TYR A 1 100 ? 52.822 14.386 18.040 1.00 10.75 118 TYR A O 1
ATOM 788 N N . PRO A 1 101 ? 52.644 15.794 16.293 1.00 9.75 119 PRO A N 1
ATOM 789 C CA . PRO A 1 101 ? 51.921 16.690 15.409 1.00 9.52 119 PRO A CA 1
ATOM 790 C C . PRO A 1 101 ? 50.906 15.933 14.559 1.00 9.06 119 PRO A C 1
ATOM 791 O O . PRO A 1 101 ? 51.204 14.852 14.032 1.00 8.99 119 PRO A O 1
ATOM 795 N N . VAL A 1 102 ? 49.718 16.512 14.413 1.00 8.56 120 VAL A N 1
ATOM 796 C CA . VAL A 1 102 ? 48.685 15.882 13.630 1.00 8.38 120 VAL A CA 1
ATOM 797 C C . VAL A 1 102 ? 47.655 16.909 13.199 1.00 8.35 120 VAL A C 1
ATOM 798 O O . VAL A 1 102 ? 47.320 17.800 13.975 1.00 8.24 120 VAL A O 1
ATOM 802 N N . TYR A 1 103 ? 47.188 16.789 11.957 1.00 8.34 121 TYR A N 1
ATOM 803 C CA . TYR A 1 103 ? 46.061 17.596 11.467 1.00 8.83 121 TYR A CA 1
ATOM 804 C C . TYR A 1 103 ? 44.810 16.739 11.539 1.00 8.68 121 TYR A C 1
ATOM 805 O O . TYR A 1 103 ? 44.809 15.629 11.032 1.00 8.41 121 TYR A O 1
ATOM 814 N N . MET A 1 104 ? 43.757 17.264 12.162 1.00 8.67 122 MET A N 1
ATOM 815 C CA . MET A 1 104 ? 42.538 16.498 12.466 1.00 9.30 122 MET A CA 1
ATOM 816 C C . MET A 1 104 ? 41.341 17.284 11.948 1.00 8.85 122 MET A C 1
ATOM 817 O O . MET A 1 104 ? 41.153 18.425 12.360 1.00 8.53 122 MET A O 1
ATOM 822 N N . GLU A 1 105 ? 40.538 16.682 11.071 1.00 8.80 123 GLU A N 1
ATOM 823 C CA . GLU A 1 105 ? 39.494 17.427 10.362 1.00 9.30 123 GLU A CA 1
ATOM 824 C C . GLU A 1 105 ? 38.237 16.612 10.179 1.00 8.82 123 GLU A C 1
ATOM 825 O O . GLU A 1 105 ? 38.306 15.415 9.881 1.00 8.63 123 GLU A O 1
ATOM 831 N N . ALA A 1 106 ? 37.081 17.259 10.327 1.00 8.56 124 ALA A N 1
ATOM 832 C CA . ALA A 1 106 ? 35.807 16.635 9.989 1.00 8.43 124 ALA A CA 1
ATOM 833 C C . ALA A 1 106 ? 35.068 17.482 8.979 1.00 8.45 124 ALA A C 1
ATOM 834 O O . ALA A 1 106 ? 35.159 18.701 9.011 1.00 8.86 124 ALA A O 1
ATOM 836 N N . ARG A 1 107 ? 34.320 16.814 8.102 1.00 8.25 125 ARG A N 1
ATOM 837 C CA . ARG A 1 107 ? 33.346 17.492 7.260 1.00 8.14 125 ARG A CA 1
ATOM 838 C C . ARG A 1 107 ? 31.977 17.055 7.748 1.00 7.97 125 ARG A C 1
ATOM 839 O O . ARG A 1 107 ? 31.672 15.858 7.788 1.00 7.68 125 ARG A O 1
ATOM 847 N N . ALA A 1 108 ? 31.182 18.026 8.181 1.00 8.14 126 ALA A N 1
ATOM 848 C CA . ALA A 1 108 ? 29.978 17.705 8.972 1.00 8.46 126 ALA A CA 1
ATOM 849 C C . ALA A 1 108 ? 28.903 18.753 8.862 1.00 8.88 126 ALA A C 1
ATOM 850 O O . ALA A 1 108 ? 29.184 19.898 8.512 1.00 8.82 126 ALA A O 1
ATOM 852 N N . LYS A 1 109 ? 27.667 18.324 9.141 1.00 9.33 127 LYS A N 1
ATOM 853 C CA . LYS A 1 109 ? 26.485 19.198 9.146 1.00 9.80 127 LYS A CA 1
ATOM 854 C C . LYS A 1 109 ? 25.881 19.118 10.530 1.00 9.27 127 LYS A C 1
ATOM 855 O O . LYS A 1 109 ? 25.353 18.078 10.914 1.00 8.64 127 LYS A O 1
ATOM 861 N N . LEU A 1 110 ? 25.965 20.212 11.271 1.00 8.79 128 LEU A N 1
ATOM 862 C CA . LEU A 1 110 ? 25.425 20.276 12.635 1.00 8.77 128 LEU A CA 1
ATOM 863 C C . LEU A 1 110 ? 23.952 19.893 12.665 1.00 8.66 128 LEU A C 1
ATOM 864 O O . LEU A 1 110 ? 23.207 20.181 11.725 1.00 8.69 128 LEU A O 1
ATOM 869 N N . SER A 1 111 ? 23.515 19.296 13.762 1.00 8.55 129 SER A N 1
ATOM 870 C CA . SER A 1 111 ? 22.096 19.141 13.972 1.00 8.56 129 SER A CA 1
ATOM 871 C C . SER A 1 111 ? 21.444 20.504 14.215 1.00 8.75 129 SER A C 1
ATOM 872 O O . SER A 1 111 ? 22.070 21.428 14.740 1.00 8.74 129 SER A O 1
ATOM 875 N N . ASN A 1 112 ? 20.156 20.601 13.856 1.00 9.20 130 ASN A N 1
ATOM 876 C CA . ASN A 1 112 ? 19.401 21.818 14.059 1.00 9.98 130 ASN A CA 1
ATOM 877 C C . ASN A 1 112 ? 18.741 21.750 15.424 1.00 10.02 130 ASN A C 1
ATOM 878 O O . ASN A 1 112 ? 17.527 21.635 15.557 1.00 10.13 130 ASN A O 1
ATOM 883 N N . MET A 1 113 ? 19.596 21.831 16.436 1.00 9.61 131 MET A N 1
ATOM 884 C CA . MET A 1 113 ? 19.222 21.629 17.817 1.00 9.30 131 MET A CA 1
ATOM 885 C C . MET A 1 113 ? 20.047 22.523 18.721 1.00 9.03 131 MET A C 1
ATOM 886 O O . MET A 1 113 ? 21.116 23.018 18.336 1.00 9.22 131 MET A O 1
ATOM 891 N N . VAL A 1 114 ? 19.576 22.709 19.953 1.00 8.68 132 VAL A N 1
ATOM 892 C CA . VAL A 1 114 ? 20.341 23.448 20.954 1.00 9.22 132 VAL A CA 1
ATOM 893 C C . VAL A 1 114 ? 21.482 22.627 21.553 1.00 8.42 132 VAL A C 1
ATOM 894 O O . VAL A 1 114 ? 22.331 23.136 22.290 1.00 8.95 132 VAL A O 1
ATOM 898 N N . LEU A 1 115 ? 21.459 21.329 21.274 1.00 8.35 133 LEU A N 1
ATOM 899 C CA . LEU A 1 115 ? 22.548 20.431 21.639 1.00 8.50 133 LEU A CA 1
ATOM 900 C C . LEU A 1 115 ? 23.841 20.829 20.969 1.00 8.33 133 LEU A C 1
ATOM 901 O O . LEU A 1 115 ? 23.837 21.338 19.851 1.00 8.54 133 LEU A O 1
ATOM 906 N N . ALA A 1 116 ? 24.955 20.515 21.625 1.00 7.83 134 ALA A N 1
ATOM 907 C CA . ALA A 1 116 ? 26.260 20.595 20.971 1.00 7.80 134 ALA A CA 1
ATOM 908 C C . ALA A 1 116 ? 26.420 19.466 19.960 1.00 8.02 134 ALA A C 1
ATOM 909 O O . ALA A 1 116 ? 26.152 18.310 20.294 1.00 7.93 134 ALA A O 1
ATOM 911 N N . SER A 1 117 ? 26.835 19.804 18.732 1.00 7.54 135 SER A N 1
ATOM 912 C CA . SER A 1 117 ? 27.332 18.858 17.732 1.00 7.59 135 SER A CA 1
ATOM 913 C C . SER A 1 117 ? 28.849 18.937 17.813 1.00 7.55 135 SER A C 1
ATOM 914 O O . SER A 1 117 ? 29.428 20.026 17.651 1.00 7.57 135 SER A O 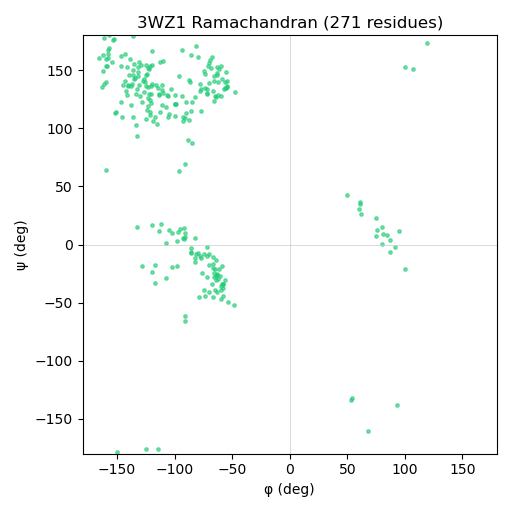1
ATOM 917 N N . ASP A 1 118 ? 29.499 17.806 18.105 1.00 7.68 136 ASP A N 1
ATOM 918 C CA . ASP A 1 118 ? 30.919 17.799 18.488 1.00 7.58 136 ASP A CA 1
ATOM 919 C C . ASP A 1 118 ? 31.802 16.866 17.662 1.00 7.51 136 ASP A C 1
ATOM 920 O O . ASP A 1 118 ? 31.410 15.743 17.325 1.00 7.51 136 ASP A O 1
ATOM 925 N N . PHE A 1 119 ? 33.020 17.341 17.397 1.00 7.52 137 PHE A N 1
ATOM 926 C CA . PHE A 1 119 ? 34.145 16.534 16.899 1.00 7.67 137 PHE A CA 1
ATOM 927 C C . PHE A 1 119 ? 35.309 17.011 17.727 1.00 7.65 137 PHE A C 1
ATOM 928 O O . PHE A 1 119 ? 35.726 18.174 17.626 1.00 7.43 137 PHE A O 1
ATOM 936 N N . TRP A 1 120 ? 35.781 16.145 18.622 1.00 7.63 138 TRP A N 1
ATOM 937 C CA . TRP A 1 120 ? 36.689 16.609 19.661 1.00 7.54 138 TRP A CA 1
ATOM 938 C C . TRP A 1 120 ? 37.599 15.481 20.144 1.00 7.89 138 TRP A C 1
ATOM 939 O O . TRP A 1 120 ? 37.476 14.342 19.708 1.00 7.71 138 TRP A O 1
ATOM 950 N N . PHE A 1 121 ? 38.520 15.861 21.032 1.00 8.15 139 PHE A N 1
ATOM 951 C CA . PHE A 1 121 ? 39.638 15.029 21.442 1.00 8.64 139 PHE A CA 1
ATOM 952 C C . PHE A 1 121 ? 39.855 15.118 22.923 1.00 8.36 139 PHE A C 1
ATOM 953 O O . PHE A 1 121 ? 39.787 16.188 23.486 1.00 8.59 139 PHE A O 1
ATOM 961 N N . LEU A 1 122 ? 40.088 13.975 23.546 1.00 8.59 140 LEU A N 1
ATOM 962 C CA . LEU A 1 122 ? 40.270 13.921 24.999 1.00 8.71 140 LEU A CA 1
ATOM 963 C C . LEU A 1 122 ? 41.286 12.869 25.386 1.00 9.47 140 LEU A C 1
ATOM 964 O O . LEU A 1 122 ? 41.276 11.767 24.853 1.00 9.46 140 LEU A O 1
ATOM 969 N N . SER A 1 123 ? 42.156 13.218 26.329 1.00 9.61 141 SER A N 1
ATOM 970 C CA . SER A 1 123 ? 43.129 12.269 26.867 1.00 10.03 141 SER A CA 1
ATOM 971 C C . SER A 1 123 ? 42.443 11.213 27.723 1.00 10.21 141 SER A C 1
ATOM 972 O O . SER A 1 123 ? 41.357 11.444 28.255 1.00 9.99 141 SER A O 1
ATOM 975 N N . ALA A 1 124 ? 43.081 10.053 27.870 1.00 10.44 142 ALA A N 1
ATOM 976 C CA . ALA A 1 124 ? 42.484 8.948 28.616 1.00 11.11 142 ALA A CA 1
ATOM 977 C C . ALA A 1 124 ? 42.103 9.318 30.049 1.00 11.35 142 ALA A C 1
ATOM 978 O O . ALA A 1 124 ? 41.151 8.762 30.600 1.00 12.04 142 ALA A O 1
ATOM 980 N N . ASP A 1 125 ? 42.851 10.242 30.637 1.00 11.59 143 ASP A N 1
ATOM 981 C CA . ASP A 1 125 ? 42.633 10.679 32.011 1.00 11.94 143 ASP A CA 1
ATOM 982 C C . ASP A 1 125 ? 41.723 11.899 32.136 1.00 11.79 143 ASP A C 1
ATOM 983 O O . ASP A 1 125 ? 41.544 12.434 33.236 1.00 12.54 143 ASP A O 1
ATOM 988 N N . SER A 1 126 ? 41.148 12.355 31.011 1.00 11.29 144 SER A N 1
ATOM 989 C CA . SER A 1 126 ? 40.205 13.491 30.993 1.00 11.75 144 SER A CA 1
ATOM 990 C C . SER A 1 126 ? 40.774 14.828 31.463 1.00 11.41 144 SER A C 1
ATOM 991 O O . SER A 1 126 ? 40.022 15.687 31.916 1.00 12.43 144 SER A O 1
ATOM 994 N N . THR A 1 127 ? 42.088 15.030 31.328 1.00 10.79 145 THR A N 1
ATOM 995 C CA . THR A 1 127 ? 42.701 16.281 31.740 1.00 11.14 145 THR A CA 1
ATOM 996 C C . THR A 1 127 ? 43.019 17.220 30.588 1.00 10.77 145 THR A C 1
ATOM 997 O O . THR A 1 127 ? 43.191 18.402 30.813 1.00 11.00 145 THR A O 1
ATOM 1001 N N . GLU A 1 128 ? 43.088 16.701 29.353 1.00 10.18 146 GLU A N 1
ATOM 1002 C CA . GLU A 1 128 ? 43.484 17.510 28.198 1.00 10.07 146 GLU A CA 1
ATOM 1003 C C . GLU A 1 128 ? 42.529 17.259 27.042 1.00 9.40 146 GLU A C 1
ATOM 1004 O O . GLU A 1 128 ? 42.276 16.100 26.685 1.00 9.12 146 GLU A O 1
ATOM 1010 N N . GLU A 1 129 ? 42.010 18.349 26.472 1.00 9.19 147 GLU A N 1
ATOM 1011 C CA . GLU A 1 129 ? 40.939 18.310 25.476 1.00 9.38 147 GLU A CA 1
ATOM 1012 C C . GLU A 1 129 ? 41.177 19.336 24.380 1.00 9.43 147 GLU A C 1
ATOM 1013 O O . GLU A 1 129 ? 41.533 20.481 24.673 1.00 9.16 147 GLU A O 1
ATOM 1019 N N . ILE A 1 130 ? 40.946 18.936 23.127 1.00 9.39 148 ILE A N 1
ATOM 1020 C CA . ILE A 1 130 ? 40.912 19.863 21.991 1.00 9.86 148 ILE A CA 1
ATOM 1021 C C . ILE A 1 130 ? 39.557 19.727 21.308 1.00 9.99 148 ILE A C 1
ATOM 1022 O O . ILE A 1 130 ? 39.147 18.611 20.977 1.00 9.86 148 ILE A O 1
ATOM 1027 N N . ASP A 1 131 ? 38.857 20.854 21.135 1.00 10.14 149 ASP A N 1
ATOM 1028 C CA . ASP A 1 131 ? 37.542 20.894 20.470 1.00 11.02 149 ASP A CA 1
ATOM 1029 C C . ASP A 1 131 ? 37.627 21.454 19.061 1.00 12.39 149 ASP A C 1
ATOM 1030 O O . ASP A 1 131 ? 37.849 22.679 18.886 1.00 16.36 149 ASP A O 1
ATOM 1035 N N . VAL A 1 132 ? 37.379 20.598 18.075 1.00 10.00 150 VAL A N 1
ATOM 1036 C CA . VAL A 1 132 ? 37.504 20.980 16.666 1.00 9.56 150 VAL A CA 1
ATOM 1037 C C . VAL A 1 132 ? 36.152 21.500 16.174 1.00 8.99 150 VAL A C 1
ATOM 1038 O O . VAL A 1 132 ? 36.023 22.687 15.872 1.00 9.01 150 VAL A O 1
ATOM 1042 N N . ILE A 1 133 ? 35.133 20.630 16.117 1.00 8.31 151 ILE A N 1
ATOM 1043 C CA . ILE A 1 133 ? 33.738 21.091 15.982 1.00 8.39 151 ILE A CA 1
ATOM 1044 C C . ILE A 1 133 ? 33.082 21.051 17.357 1.00 8.31 151 ILE A C 1
ATOM 1045 O O . ILE A 1 133 ? 33.037 19.999 18.025 1.00 8.13 151 ILE A O 1
ATOM 1050 N N . GLU A 1 134 ? 32.606 22.208 17.801 1.00 8.40 152 GLU A N 1
ATOM 1051 C CA . GLU A 1 134 ? 31.686 22.311 18.932 1.00 8.52 152 GLU A CA 1
ATOM 1052 C C . GLU A 1 134 ? 30.779 23.478 18.603 1.00 8.69 152 GLU A C 1
ATOM 1053 O O . GLU A 1 134 ? 31.225 24.627 18.586 1.00 8.99 152 GLU A O 1
ATOM 1059 N N . ALA A 1 135 ? 29.528 23.183 18.300 1.00 8.48 153 ALA A N 1
ATOM 1060 C CA . ALA A 1 135 ? 28.653 24.213 17.802 1.00 8.62 153 ALA A CA 1
ATOM 1061 C C . ALA A 1 135 ? 27.211 23.813 17.994 1.00 8.87 153 ALA A C 1
ATOM 1062 O O . ALA A 1 135 ? 26.898 22.615 18.143 1.00 8.50 153 ALA A O 1
ATOM 1064 N N . TYR A 1 136 ? 26.333 24.815 17.981 1.00 8.90 154 TYR A N 1
ATOM 1065 C CA . TYR A 1 136 ? 24.933 24.636 18.364 1.00 9.29 154 TYR A CA 1
ATOM 1066 C C . TYR A 1 136 ? 24.105 25.135 17.186 1.00 9.64 154 TYR A C 1
ATOM 1067 O O . TYR A 1 136 ? 24.101 26.351 16.904 1.00 9.99 154 TYR A O 1
ATOM 1076 N N . GLY A 1 137 ? 23.479 24.220 16.454 1.00 9.81 155 GLY A N 1
ATOM 1077 C CA . GLY A 1 137 ? 22.843 24.548 15.169 1.00 10.35 155 GLY A CA 1
ATOM 1078 C C . GLY A 1 137 ? 21.459 25.175 15.203 1.00 11.34 155 GLY A C 1
ATOM 1079 O O . GLY A 1 137 ? 20.981 25.624 14.166 1.00 11.81 155 GLY A O 1
ATOM 1080 N N . SER A 1 138 ? 20.842 25.231 16.386 1.00 10.86 156 SER A N 1
ATOM 1081 C CA . SER A 1 138 ? 19.420 25.575 16.538 1.00 11.42 156 SER A CA 1
ATOM 1082 C C . SER A 1 138 ? 18.967 26.807 15.769 1.00 12.35 156 SER A C 1
ATOM 1083 O O . SER A 1 138 ? 19.566 27.870 15.905 1.00 11.75 156 SER A O 1
ATOM 1086 N N . ASP A 1 139 ? 17.857 26.649 15.053 1.00 12.64 157 ASP A N 1
ATOM 1087 C CA . ASP A 1 139 ? 17.172 27.761 14.383 1.00 14.27 157 ASP A CA 1
ATOM 1088 C C . ASP A 1 139 ? 16.092 28.392 15.280 1.00 14.64 157 ASP A C 1
ATOM 1089 O O . ASP A 1 139 ? 15.264 29.170 14.782 1.00 15.19 157 ASP A O 1
ATOM 1094 N N . ARG A 1 140 ? 16.088 28.092 16.585 1.00 15.05 158 ARG A N 1
ATOM 1095 C CA . ARG A 1 140 ? 15.103 28.715 17.491 1.00 15.48 158 ARG A CA 1
ATOM 1096 C C . ARG A 1 140 ? 15.194 30.225 17.417 1.00 17.12 158 ARG A C 1
ATOM 1097 O O . ARG A 1 140 ? 16.289 30.788 17.386 1.00 16.88 158 ARG A O 1
ATOM 1105 N N . PRO A 1 141 ? 14.045 30.909 17.430 1.00 19.20 159 PRO A N 1
ATOM 1106 C CA . PRO A 1 141 ? 14.148 32.355 17.636 1.00 20.15 159 PRO A CA 1
ATOM 1107 C C . PRO A 1 141 ? 14.872 32.701 18.938 1.00 20.34 159 PRO A C 1
ATOM 1108 O O . PRO A 1 141 ? 14.582 32.122 19.978 1.00 20.90 159 PRO A O 1
ATOM 1112 N N . GLY A 1 142 ? 15.818 33.642 18.891 1.00 19.96 160 GLY A N 1
ATOM 1113 C CA . GLY A 1 142 ? 16.620 33.980 20.049 1.00 19.84 160 GLY A CA 1
ATOM 1114 C C . GLY A 1 142 ? 17.931 33.204 20.176 1.00 18.17 160 GLY A C 1
ATOM 1115 O O . GLY A 1 142 ? 18.678 33.411 21.159 1.00 18.85 160 GLY A O 1
ATOM 1116 N N . GLN A 1 143 ? 18.151 32.281 19.230 1.00 17.10 161 GLN A N 1
ATOM 1117 C CA . GLN A 1 143 ? 19.417 31.522 19.142 1.00 15.59 161 GLN A CA 1
ATOM 1118 C C . GLN A 1 143 ? 20.215 31.841 17.900 1.00 15.21 161 GLN A C 1
ATOM 1119 O O . GLN A 1 143 ? 21.209 31.153 17.608 1.00 14.48 161 GLN A O 1
ATOM 1125 N N . GLU A 1 144 ? 19.834 32.895 17.178 1.00 14.29 162 GLU A N 1
ATOM 1126 C CA . GLU A 1 144 ? 20.469 33.205 15.919 1.00 13.98 162 GLU A CA 1
ATOM 1127 C C . GLU A 1 144 ? 21.986 33.457 16.063 1.00 12.10 162 GLU A C 1
ATOM 1128 O O . GLU A 1 144 ? 22.755 33.074 15.192 1.00 11.57 162 GLU A O 1
ATOM 1134 N N . TRP A 1 145 ? 22.395 34.066 17.165 1.00 11.82 163 TRP A N 1
ATOM 1135 C CA . TRP A 1 145 ? 23.817 34.352 17.369 1.00 10.55 163 TRP A CA 1
ATOM 1136 C C . TRP A 1 145 ? 24.611 33.042 17.365 1.00 10.65 163 TRP A C 1
ATOM 1137 O O . TRP A 1 145 ? 25.638 32.916 16.693 1.00 10.09 163 TRP A O 1
ATOM 1148 N N . TYR A 1 146 ? 24.118 32.049 18.108 1.00 10.02 164 TYR A N 1
ATOM 1149 C CA . TYR A 1 146 ? 24.828 30.772 18.178 1.00 9.87 164 TYR A CA 1
ATOM 1150 C C . TYR A 1 146 ? 24.821 30.017 16.857 1.00 9.75 164 TYR A C 1
ATOM 1151 O O . TYR A 1 146 ? 25.793 29.338 16.492 1.00 10.05 164 TYR A O 1
ATOM 1160 N N . ALA A 1 147 ? 23.740 30.134 16.107 1.00 10.15 165 ALA A N 1
ATOM 1161 C CA . ALA A 1 147 ? 23.620 29.456 14.819 1.00 10.16 165 ALA A CA 1
ATOM 1162 C C . ALA A 1 147 ? 24.629 29.947 13.778 1.00 10.29 165 ALA A C 1
ATOM 1163 O O . ALA A 1 147 ? 24.923 29.248 12.816 1.00 10.82 165 ALA A O 1
ATOM 1165 N N . GLU A 1 148 ? 25.151 31.149 13.982 1.00 10.44 166 GLU A N 1
ATOM 1166 C CA . GLU A 1 148 ? 26.181 31.700 13.099 1.00 11.41 166 GLU A CA 1
ATOM 1167 C C . GLU A 1 148 ? 27.601 31.521 13.611 1.00 11.42 166 GLU A C 1
ATOM 1168 O O . GLU A 1 148 ? 28.544 32.071 13.004 1.00 12.20 166 GLU A O 1
ATOM 1174 N N . ARG A 1 149 ? 27.802 30.709 14.653 1.00 10.54 167 ARG A N 1
ATOM 1175 C CA A ARG A 1 149 ? 29.098 30.618 15.329 0.50 10.18 167 ARG A CA 1
ATOM 1176 C CA B ARG A 1 149 ? 29.147 30.583 15.218 0.50 10.39 167 ARG A CA 1
ATOM 1177 C C . ARG A 1 149 ? 29.604 29.155 15.404 1.00 10.12 167 ARG A C 1
ATOM 1178 O O . ARG A 1 149 ? 28.814 28.233 15.579 1.00 9.98 167 ARG A O 1
ATOM 1193 N N . LEU A 1 150 ? 30.918 28.980 15.313 1.00 9.63 168 LEU A N 1
ATOM 1194 C CA . LEU A 1 150 ? 31.603 27.709 15.660 1.00 9.29 168 LEU A CA 1
ATOM 1195 C C . LEU A 1 150 ? 32.453 28.006 16.891 1.00 9.32 168 LEU A C 1
ATOM 1196 O O . LEU A 1 150 ? 33.196 28.990 16.919 1.00 9.65 168 LEU A O 1
ATOM 1201 N N . HIS A 1 151 ? 32.350 27.188 17.930 1.00 9.13 169 HIS A N 1
ATOM 1202 C CA . HIS A 1 151 ? 33.142 27.397 19.122 1.00 9.28 169 HIS A CA 1
ATOM 1203 C C . HIS A 1 151 ? 34.488 26.712 18.898 1.00 9.65 169 HIS A C 1
ATOM 1204 O O . HIS A 1 151 ? 34.550 25.476 18.766 1.00 9.93 169 HIS A O 1
ATOM 1211 N N . LEU A 1 152 ? 35.551 27.506 18.847 1.00 9.39 170 LEU A N 1
ATOM 1212 C CA . LEU A 1 152 ? 36.912 26.997 18.603 1.00 9.51 170 LEU A CA 1
ATOM 1213 C C . LEU A 1 152 ? 37.642 27.039 19.907 1.00 9.26 170 LEU A C 1
ATOM 1214 O O . LEU A 1 152 ? 37.943 28.120 20.400 1.00 9.31 170 LEU A O 1
ATOM 1219 N N . SER A 1 153 ? 37.917 25.883 20.497 1.00 9.22 171 SER A N 1
ATOM 1220 C CA . SER A 1 153 ? 38.387 25.880 21.866 1.00 9.29 171 SER A CA 1
ATOM 1221 C C . SER A 1 153 ? 39.173 24.637 22.241 1.00 9.43 171 SER A C 1
ATOM 1222 O O . SER A 1 153 ? 39.409 23.741 21.424 1.00 8.85 171 SER A O 1
ATOM 1225 N N . HIS A 1 154 ? 39.606 24.628 23.486 1.00 9.27 172 HIS A N 1
ATOM 1226 C CA . HIS A 1 154 ? 40.288 23.486 24.084 1.00 9.36 172 HIS A CA 1
ATOM 1227 C C . HIS A 1 154 ? 40.125 23.632 25.579 1.00 9.91 172 HIS A C 1
ATOM 1228 O O . HIS A 1 154 ? 39.798 24.724 26.048 1.00 10.61 172 HIS A O 1
ATOM 1235 N N . HIS A 1 155 ? 40.305 22.543 26.313 1.00 10.15 173 HIS A N 1
ATOM 1236 C CA . HIS A 1 155 ? 40.243 22.609 27.782 1.00 10.54 173 HIS A CA 1
ATOM 1237 C C . HIS A 1 155 ? 41.422 21.915 28.409 1.00 10.70 173 HIS A C 1
ATOM 1238 O O . HIS A 1 155 ? 41.928 20.920 27.889 1.00 10.58 173 HIS A O 1
ATOM 1245 N N . VAL A 1 156 ? 41.830 22.421 29.568 1.00 10.97 174 VAL A N 1
ATOM 1246 C CA . VAL A 1 156 ? 42.693 21.658 30.449 1.00 11.81 174 VAL A CA 1
ATOM 1247 C C . VAL A 1 156 ? 41.998 21.632 31.800 1.00 11.99 174 VAL A C 1
ATOM 1248 O O . VAL A 1 156 ? 41.385 22.630 32.210 1.00 12.57 174 VAL A O 1
ATOM 1252 N N . PHE A 1 157 ? 42.058 20.475 32.444 1.00 12.83 175 PHE A N 1
ATOM 1253 C CA . PHE A 1 157 ? 41.357 20.240 33.708 1.00 13.89 175 PHE A CA 1
ATOM 1254 C C . PHE A 1 157 ? 42.298 19.781 34.803 1.00 14.49 175 PHE A C 1
ATOM 1255 O O . PHE A 1 157 ? 43.339 19.164 34.551 1.00 15.11 175 PHE A O 1
ATOM 1263 N N . ILE A 1 158 ? 41.891 20.060 36.040 1.00 15.52 176 ILE A N 1
ATOM 1264 C CA . ILE A 1 158 ? 42.329 19.281 37.185 1.00 16.86 176 ILE A CA 1
ATOM 1265 C C . ILE A 1 158 ? 41.074 18.533 37.620 1.00 16.21 176 ILE A C 1
ATOM 1266 O O . ILE A 1 158 ? 40.006 19.135 37.727 1.00 15.52 176 ILE A O 1
ATOM 1271 N N . ARG A 1 159 ? 41.179 17.220 37.814 1.00 16.41 177 ARG A N 1
ATOM 1272 C CA . ARG A 1 159 ? 39.993 16.404 38.081 1.00 18.64 177 ARG A CA 1
ATOM 1273 C C . ARG A 1 159 ? 39.454 16.594 39.507 1.00 20.61 177 ARG A C 1
ATOM 1274 O O . ARG A 1 159 ? 38.246 16.634 39.709 1.00 20.37 177 ARG A O 1
ATOM 1282 N N . ASP A 1 160 ? 40.351 16.718 40.482 1.00 23.11 178 ASP A N 1
ATOM 1283 C CA . ASP A 1 160 ? 39.952 16.749 41.895 1.00 25.72 178 ASP A CA 1
ATOM 1284 C C . ASP A 1 160 ? 40.959 17.574 42.713 1.00 25.02 178 ASP A C 1
ATOM 1285 O O . ASP A 1 160 ? 42.117 17.184 42.815 1.00 27.39 178 ASP A O 1
ATOM 1290 N N . PRO A 1 161 ? 40.541 18.730 43.268 1.00 25.92 179 PRO A N 1
ATOM 1291 C CA . PRO A 1 161 ? 39.244 19.398 43.124 1.00 25.55 179 PRO A CA 1
ATOM 1292 C C . PRO A 1 161 ? 39.090 19.848 41.682 1.00 23.10 179 PRO A C 1
ATOM 1293 O O . PRO A 1 161 ? 40.061 20.307 41.090 1.00 23.25 179 PRO A O 1
ATOM 1297 N N . PHE A 1 162 ? 37.886 19.720 41.145 1.00 22.08 180 PHE A N 1
ATOM 1298 C CA . PHE A 1 162 ? 37.633 20.013 39.739 1.00 21.12 180 PHE A CA 1
ATOM 1299 C C . PHE A 1 162 ? 37.858 21.479 39.356 1.00 20.73 180 PHE A C 1
ATOM 1300 O O . PHE A 1 162 ? 37.296 22.397 39.967 1.00 21.52 180 PHE A O 1
ATOM 1308 N N . GLN A 1 163 ? 38.674 21.685 38.317 1.00 19.53 181 GLN A N 1
ATOM 1309 C CA . GLN A 1 163 ? 38.895 22.995 37.741 1.00 18.98 181 GLN A CA 1
ATOM 1310 C C . GLN A 1 163 ? 38.941 22.830 36.224 1.00 18.16 181 GLN A C 1
ATOM 1311 O O . GLN A 1 163 ? 39.430 21.822 35.737 1.00 17.15 181 GLN A O 1
ATOM 1317 N N . ASP A 1 164 ? 38.450 23.830 35.510 1.00 16.79 182 ASP A N 1
ATOM 1318 C CA . ASP A 1 164 ? 38.294 23.760 34.045 1.00 15.86 182 ASP A CA 1
ATOM 1319 C C . ASP A 1 164 ? 38.742 25.084 33.465 1.00 16.16 182 ASP A C 1
ATOM 1320 O O . ASP A 1 164 ? 38.182 26.128 33.816 1.00 18.07 182 ASP A O 1
ATOM 1325 N N . TYR A 1 165 ? 39.761 25.062 32.603 1.00 14.27 183 TYR A N 1
ATOM 1326 C CA . TYR A 1 165 ? 40.161 26.239 31.847 1.00 14.24 183 TYR A CA 1
ATOM 1327 C C . TYR A 1 165 ? 39.913 26.018 30.357 1.00 13.51 183 TYR A C 1
ATOM 1328 O O . TYR A 1 165 ? 40.244 24.945 29.823 1.00 13.70 183 TYR A O 1
ATOM 1337 N N . GLN A 1 166 ? 39.336 27.021 29.696 1.00 12.52 184 GLN A N 1
ATOM 1338 C CA . GLN A 1 166 ? 39.394 27.171 28.232 1.00 12.31 184 GLN A CA 1
ATOM 1339 C C . GLN A 1 166 ? 39.610 28.634 27.888 1.00 12.65 184 GLN A C 1
ATOM 1340 O O . GLN A 1 166 ? 39.281 29.518 28.708 1.00 12.68 184 GLN A O 1
ATOM 1346 N N . PRO A 1 167 ? 40.099 28.921 26.674 1.00 12.03 185 PRO A N 1
ATOM 1347 C CA . PRO A 1 167 ? 40.138 30.336 26.271 1.00 12.48 185 PRO A CA 1
ATOM 1348 C C . PRO A 1 167 ? 38.736 30.892 26.196 1.00 12.57 185 PRO A C 1
ATOM 1349 O O . PRO A 1 167 ? 37.810 30.161 25.857 1.00 12.38 185 PRO A O 1
ATOM 1353 N N . THR A 1 168 ? 38.579 32.174 26.534 1.00 12.81 186 THR A N 1
ATOM 1354 C CA . THR A 1 168 ? 37.258 32.804 26.525 1.00 13.65 186 THR A CA 1
ATOM 1355 C C . THR A 1 168 ? 37.234 34.162 25.814 1.00 14.03 186 THR A C 1
ATOM 1356 O O . THR A 1 168 ? 36.266 34.921 25.957 1.00 14.01 186 THR A O 1
ATOM 1360 N N . ASP A 1 169 ? 38.265 34.473 25.037 1.00 14.04 187 ASP A N 1
ATOM 1361 C CA . ASP A 1 169 ? 38.253 35.709 24.238 1.00 14.30 187 ASP A CA 1
ATOM 1362 C C . ASP A 1 169 ? 37.196 35.614 23.140 1.00 14.19 187 ASP A C 1
ATOM 1363 O O . ASP A 1 169 ? 36.725 34.519 22.797 1.00 14.18 187 ASP A O 1
ATOM 1368 N N . ALA A 1 170 ? 36.793 36.757 22.587 1.00 14.40 188 ALA A N 1
ATOM 1369 C CA . ALA A 1 170 ? 35.711 36.795 21.598 1.00 13.96 188 ALA A CA 1
ATOM 1370 C C . ALA A 1 170 ? 35.952 35.936 20.366 1.00 13.40 188 ALA A C 1
ATOM 1371 O O . ALA A 1 170 ? 35.011 35.368 19.800 1.00 13.37 188 ALA A O 1
ATOM 1373 N N . GLY A 1 171 ? 37.216 35.826 19.933 1.00 12.74 189 GLY A N 1
ATOM 1374 C CA . GLY A 1 171 ? 37.540 35.066 18.753 1.00 12.33 189 GLY A CA 1
ATOM 1375 C C . GLY A 1 171 ? 37.391 33.563 18.920 1.00 11.68 189 GLY A C 1
ATOM 1376 O O . GLY A 1 171 ? 37.434 32.850 17.938 1.00 12.11 189 GLY A O 1
ATOM 1377 N N . SER A 1 172 ? 37.155 33.101 20.148 1.00 11.16 190 SER A N 1
ATOM 1378 C CA . SER A 1 172 ? 36.852 31.674 20.356 1.00 10.87 190 SER A CA 1
ATOM 1379 C C . SER A 1 172 ? 35.462 31.277 19.852 1.00 10.99 190 SER A C 1
ATOM 1380 O O . SER A 1 172 ? 35.134 30.078 19.813 1.00 10.82 190 SER A O 1
ATOM 1383 N N . TRP A 1 173 ? 34.629 32.255 19.493 1.00 10.57 191 TRP A N 1
ATOM 1384 C CA . TRP A 1 173 ? 33.375 31.983 18.799 1.00 10.64 191 TRP A CA 1
ATOM 1385 C C . TRP A 1 173 ? 33.442 32.592 17.404 1.00 11.05 191 TRP A C 1
ATOM 1386 O O . TRP A 1 173 ? 33.364 33.820 17.223 1.00 11.93 191 TRP A O 1
ATOM 1397 N N . TYR A 1 174 ? 33.645 31.738 16.409 1.00 10.86 192 TYR A N 1
ATOM 1398 C CA . TYR A 1 174 ? 33.949 32.170 15.050 1.00 10.93 192 TYR A CA 1
ATOM 1399 C C . TYR A 1 174 ? 32.700 32.291 14.181 1.00 11.03 192 TYR A C 1
ATOM 1400 O O . TYR A 1 174 ? 31.923 31.338 14.054 1.00 11.23 192 TYR A O 1
ATOM 1409 N N . ALA A 1 175 ? 32.540 33.462 13.542 1.00 10.79 193 ALA A N 1
ATOM 1410 C CA . ALA A 1 175 ? 31.541 33.674 12.499 1.00 11.73 193 ALA A CA 1
ATOM 1411 C C . ALA A 1 175 ? 32.294 34.150 11.245 1.00 12.06 193 ALA A C 1
ATOM 1412 O O . ALA A 1 175 ? 33.321 34.816 11.388 1.00 13.51 193 ALA A O 1
ATOM 1414 N N . ASP A 1 176 ? 31.759 33.872 10.060 1.00 13.45 194 ASP A N 1
ATOM 1415 C CA . ASP A 1 176 ? 32.467 34.229 8.818 1.00 14.25 194 ASP A CA 1
ATOM 1416 C C . ASP A 1 176 ? 32.220 35.654 8.340 1.00 16.17 194 ASP A C 1
ATOM 1417 O O . ASP A 1 176 ? 32.858 36.093 7.380 1.00 17.57 194 ASP A O 1
ATOM 1422 N N . GLY A 1 177 ? 31.311 36.367 8.999 1.00 16.73 195 GLY A N 1
ATOM 1423 C CA . GLY A 1 177 ? 30.967 37.737 8.593 1.00 18.85 195 GLY A CA 1
ATOM 1424 C C . GLY A 1 177 ? 30.009 37.818 7.425 1.00 20.81 195 GLY A C 1
ATOM 1425 O O . GLY A 1 177 ? 29.652 38.925 6.997 1.00 23.60 195 GLY A O 1
ATOM 1426 N N . LYS A 1 178 ? 29.577 36.673 6.903 1.00 20.78 196 LYS A N 1
ATOM 1427 C CA . LYS A 1 178 ? 28.656 36.606 5.780 1.00 21.57 196 LYS A CA 1
ATOM 1428 C C . LYS A 1 178 ? 27.262 36.147 6.221 1.00 20.20 196 LYS A C 1
ATOM 1429 O O . LYS A 1 178 ? 26.360 36.036 5.395 1.00 22.01 196 LYS A O 1
ATOM 1435 N N . GLY A 1 179 ? 27.085 35.902 7.524 1.00 18.41 197 GLY A N 1
ATOM 1436 C CA . GLY A 1 179 ? 25.805 35.426 8.059 1.00 17.30 197 GLY A CA 1
ATOM 1437 C C . GLY A 1 179 ? 25.542 33.929 7.885 1.00 15.92 197 GLY A C 1
ATOM 1438 O O . GLY A 1 179 ? 24.415 33.490 8.034 1.00 15.60 197 GLY A O 1
ATOM 1439 N N . THR A 1 180 ? 26.584 33.158 7.567 1.00 14.96 198 THR A N 1
ATOM 1440 C CA . THR A 1 180 ? 26.470 31.729 7.337 1.00 13.96 198 THR A CA 1
ATOM 1441 C C . THR A 1 180 ? 25.983 31.046 8.605 1.00 13.31 198 THR A C 1
ATOM 1442 O O . THR A 1 180 ? 26.531 31.261 9.677 1.00 12.74 198 THR A O 1
ATOM 1446 N N . LYS A 1 181 ? 24.947 30.250 8.454 1.00 12.80 199 LYS A N 1
ATOM 1447 C CA . LYS A 1 181 ? 24.451 29.397 9.534 1.00 13.55 199 LYS A CA 1
ATOM 1448 C C . LYS A 1 181 ? 25.022 28.032 9.238 1.00 11.99 199 LYS A C 1
ATOM 1449 O O . LYS A 1 181 ? 24.649 27.370 8.273 1.00 11.30 199 LYS A O 1
ATOM 1455 N N . TRP A 1 182 ? 25.959 27.617 10.090 1.00 11.17 200 TRP A N 1
ATOM 1456 C CA . TRP A 1 182 ? 26.758 26.429 9.826 1.00 11.28 200 TRP A CA 1
ATOM 1457 C C . TRP A 1 182 ? 25.895 25.176 9.655 1.00 11.32 200 TRP A C 1
ATOM 1458 O O . TRP A 1 182 ? 26.218 24.318 8.844 1.00 11.29 200 TRP A O 1
ATOM 1469 N N . ARG A 1 183 ? 24.781 25.099 10.383 1.00 11.53 201 ARG A N 1
ATOM 1470 C CA . ARG A 1 183 ? 23.847 23.970 10.264 1.00 12.57 201 ARG A CA 1
ATOM 1471 C C . ARG A 1 183 ? 23.251 23.746 8.861 1.00 12.35 201 ARG A C 1
ATOM 1472 O O . ARG A 1 183 ? 22.748 22.650 8.563 1.00 12.23 201 ARG A O 1
ATOM 1480 N N . ASP A 1 184 ? 23.308 24.756 7.993 1.00 12.23 202 ASP A N 1
ATOM 1481 C CA . ASP A 1 184 ? 22.637 24.649 6.703 1.00 12.94 202 ASP A CA 1
ATOM 1482 C C . ASP A 1 184 ? 23.349 23.818 5.638 1.00 12.93 202 ASP A C 1
ATOM 1483 O O . ASP A 1 184 ? 22.764 23.548 4.587 1.00 14.26 202 ASP A O 1
ATOM 1488 N N . ALA A 1 185 ? 24.600 23.431 5.874 1.00 11.32 203 ALA A N 1
ATOM 1489 C CA . ALA A 1 185 ? 25.377 22.693 4.889 1.00 10.63 203 ALA A CA 1
ATOM 1490 C C . ALA A 1 185 ? 26.487 21.945 5.566 1.00 10.08 203 ALA A C 1
ATOM 1491 O O . ALA A 1 185 ? 26.773 22.188 6.738 1.00 9.92 203 ALA A O 1
ATOM 1493 N N . PHE A 1 186 ? 27.115 21.032 4.836 1.00 9.99 204 PHE A N 1
ATOM 1494 C CA . PHE A 1 186 ? 28.367 20.441 5.304 1.00 9.89 204 PHE A CA 1
ATOM 1495 C C . PHE A 1 186 ? 29.513 21.457 5.228 1.00 10.16 204 PHE A C 1
ATOM 1496 O O . PHE A 1 186 ? 29.674 22.145 4.227 1.00 11.29 204 PHE A O 1
ATOM 1504 N N . HIS A 1 187 ? 30.288 21.537 6.295 1.00 9.51 205 HIS A N 1
ATOM 1505 C CA . HIS A 1 187 ? 31.478 22.396 6.340 1.00 9.75 205 HIS A CA 1
ATOM 1506 C C . HIS A 1 187 ? 32.619 21.574 6.860 1.00 10.23 205 HIS A C 1
ATOM 1507 O O . HIS A 1 187 ? 32.401 20.570 7.563 1.00 9.55 205 HIS A O 1
ATOM 1514 N N . ARG A 1 188 ? 33.843 21.978 6.545 1.00 10.57 206 ARG A N 1
ATOM 1515 C CA . ARG A 1 188 ? 34.960 21.230 7.080 1.00 11.77 206 ARG A CA 1
ATOM 1516 C C . ARG A 1 188 ? 35.681 22.066 8.099 1.00 11.56 206 ARG A C 1
ATOM 1517 O O . ARG A 1 188 ? 35.903 23.262 7.893 1.00 13.05 206 ARG A O 1
ATOM 1525 N N . VAL A 1 189 ? 35.967 21.465 9.238 1.00 10.08 207 VAL A N 1
ATOM 1526 C CA . VAL A 1 189 ? 36.616 22.171 10.322 1.00 9.62 207 VAL A CA 1
ATOM 1527 C C . VAL A 1 189 ? 37.775 21.297 10.756 1.00 9.00 207 VAL A C 1
ATOM 1528 O O . VAL A 1 189 ? 37.606 20.108 11.008 1.00 9.09 207 VAL A O 1
ATOM 1532 N N . GLY A 1 190 ? 38.963 21.881 10.812 1.00 8.84 208 GLY A N 1
ATOM 1533 C CA . GLY A 1 190 ? 40.144 21.140 11.195 1.00 8.81 208 GLY A CA 1
ATOM 1534 C C . GLY A 1 190 ? 41.031 21.875 12.176 1.00 9.03 208 GLY A C 1
ATOM 1535 O O . GLY A 1 190 ? 40.985 23.098 12.297 1.00 8.74 208 GLY A O 1
ATOM 1536 N N . VAL A 1 191 ? 41.816 21.109 12.931 1.00 9.18 209 VAL A N 1
ATOM 1537 C CA . VAL A 1 191 ? 42.861 21.697 13.770 1.00 9.65 209 VAL A CA 1
ATOM 1538 C C . VAL A 1 191 ? 44.199 21.054 13.435 1.00 9.36 209 VAL A C 1
ATOM 1539 O O . VAL A 1 191 ? 44.294 19.828 13.273 1.00 9.09 209 VAL A O 1
ATOM 1543 N N . TYR A 1 192 ? 45.229 21.900 13.323 1.00 9.04 210 TYR A N 1
ATOM 1544 C CA . TYR A 1 192 ? 46.590 21.410 13.366 1.00 9.12 210 TYR A CA 1
ATOM 1545 C C . TYR A 1 192 ? 47.045 21.483 14.801 1.00 8.87 210 TYR A C 1
ATOM 1546 O O . TYR A 1 192 ? 47.273 22.577 15.337 1.00 8.88 210 TYR A O 1
ATOM 1555 N N . TRP A 1 193 ? 47.125 20.309 15.427 1.00 8.49 211 TRP A N 1
ATOM 1556 C CA . TRP A 1 193 ? 47.706 20.164 16.746 1.00 8.81 211 TRP A CA 1
ATOM 1557 C C . TRP A 1 193 ? 49.192 19.935 16.501 1.00 8.29 211 TRP A C 1
ATOM 1558 O O . TRP A 1 193 ? 49.645 18.803 16.313 1.00 8.58 211 TRP A O 1
ATOM 1569 N N . ARG A 1 194 ? 49.941 21.036 16.455 1.00 8.85 212 ARG A N 1
ATOM 1570 C CA . ARG A 1 194 ? 51.347 21.007 16.045 1.00 9.35 212 ARG A CA 1
ATOM 1571 C C . ARG A 1 194 ? 52.283 20.530 17.140 1.00 9.67 212 ARG A C 1
ATOM 1572 O O . ARG A 1 194 ? 53.175 19.718 16.883 1.00 9.92 212 ARG A O 1
ATOM 1580 N N . ASP A 1 195 ? 52.068 21.050 18.345 1.00 9.74 213 ASP A N 1
ATOM 1581 C CA . ASP A 1 195 ? 52.883 20.733 19.508 1.00 10.15 213 ASP A CA 1
ATOM 1582 C C . ASP A 1 195 ? 52.070 21.136 20.735 1.00 10.19 213 ASP A C 1
ATOM 1583 O O . ASP A 1 195 ? 50.953 21.634 20.589 1.00 9.78 213 ASP A O 1
ATOM 1588 N N . PRO A 1 196 ? 52.581 20.894 21.950 1.00 10.26 214 PRO A N 1
ATOM 1589 C CA . PRO A 1 196 ? 51.746 21.109 23.120 1.00 10.33 214 PRO A CA 1
ATOM 1590 C C . PRO A 1 196 ? 51.318 22.556 23.352 1.00 10.42 214 PRO A C 1
ATOM 1591 O O . PRO A 1 196 ? 50.457 22.791 24.184 1.00 10.60 214 PRO A O 1
ATOM 1595 N N . TRP A 1 197 ? 51.938 23.506 22.659 1.00 10.65 215 TRP A N 1
ATOM 1596 C CA . TRP A 1 197 ? 51.665 24.917 22.849 1.00 11.21 215 TRP A CA 1
ATOM 1597 C C . TRP A 1 197 ? 51.152 25.617 21.594 1.00 10.79 215 TRP A C 1
ATOM 1598 O O . TRP A 1 197 ? 51.145 26.858 21.537 1.00 11.15 215 TRP A O 1
ATOM 1609 N N . HIS A 1 198 ? 50.677 24.871 20.592 1.00 10.20 216 HIS A N 1
ATOM 1610 C CA . HIS A 1 198 ? 50.312 25.502 19.338 1.00 10.26 216 HIS A CA 1
ATOM 1611 C C . HIS A 1 198 ? 49.226 24.750 18.596 1.00 9.97 216 HIS A C 1
ATOM 1612 O O . HIS A 1 198 ? 49.434 23.625 18.144 1.00 9.90 216 HIS A O 1
ATOM 1619 N N . LEU A 1 199 ? 48.073 25.396 18.503 1.00 9.85 217 LEU A N 1
ATOM 1620 C CA . LEU A 1 199 ? 46.913 24.933 17.733 1.00 9.90 217 LEU A CA 1
ATOM 1621 C C . LEU A 1 199 ? 46.543 25.926 16.646 1.00 9.98 217 LEU A C 1
ATOM 1622 O O . LEU A 1 199 ? 46.511 27.148 16.8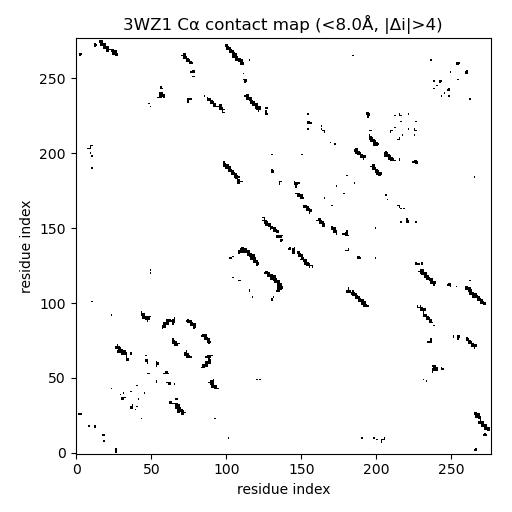85 1.00 10.42 217 LEU A O 1
ATOM 1627 N N . GLU A 1 200 ? 46.208 25.408 15.463 1.00 9.80 218 GLU A N 1
ATOM 1628 C CA . GLU A 1 200 ? 45.673 26.225 14.373 1.00 9.77 218 GLU A CA 1
ATOM 1629 C C . GLU A 1 200 ? 44.318 25.703 13.944 1.00 9.69 218 GLU A C 1
ATOM 1630 O O . GLU A 1 200 ? 44.180 24.510 13.666 1.00 9.78 218 GLU A O 1
ATOM 1636 N N . TYR A 1 201 ? 43.328 26.590 13.868 1.00 9.51 219 TYR A N 1
ATOM 1637 C CA . TYR A 1 201 ? 41.973 26.210 13.444 1.00 9.42 219 TYR A CA 1
ATOM 1638 C C . TYR A 1 201 ? 41.683 26.632 12.016 1.00 9.50 219 TYR A C 1
ATOM 1639 O O . TYR A 1 201 ? 41.923 27.799 11.648 1.00 9.92 219 TYR A O 1
ATOM 1648 N N . TYR A 1 202 ? 41.110 25.716 11.245 1.00 9.53 220 TYR A N 1
ATOM 1649 C CA . TYR A 1 202 ? 40.801 25.940 9.834 1.00 9.68 220 TYR A CA 1
ATOM 1650 C C . TYR A 1 202 ? 39.334 25.641 9.547 1.00 9.84 220 TYR A C 1
ATOM 1651 O O . TYR A 1 202 ? 38.816 24.599 9.963 1.00 9.88 220 TYR A O 1
ATOM 1660 N N . VAL A 1 203 ? 38.660 26.567 8.863 1.00 9.45 221 VAL A N 1
ATOM 1661 C CA . VAL A 1 203 ? 37.261 26.394 8.494 1.00 9.77 221 VAL A CA 1
ATOM 1662 C C . VAL A 1 203 ? 37.177 26.462 6.970 1.00 9.66 221 VAL A C 1
ATOM 1663 O O . VAL A 1 203 ? 37.620 27.451 6.372 1.00 9.86 221 VAL A O 1
ATOM 1667 N N . ASP A 1 204 ? 36.669 25.404 6.341 1.00 9.50 222 ASP A N 1
ATOM 1668 C CA . ASP A 1 204 ? 36.531 25.358 4.891 1.00 10.02 222 ASP A CA 1
ATOM 1669 C C . ASP A 1 204 ? 37.831 25.759 4.166 1.00 10.81 222 ASP A C 1
ATOM 1670 O O . ASP A 1 204 ? 37.818 26.524 3.182 1.00 11.63 222 ASP A O 1
ATOM 1675 N N . GLY A 1 205 ? 38.945 25.244 4.684 1.00 11.89 223 GLY A N 1
ATOM 1676 C CA . GLY A 1 205 ? 40.241 25.379 4.057 1.00 12.55 223 GLY A CA 1
ATOM 1677 C C . GLY A 1 205 ? 41.017 26.624 4.396 1.00 13.40 223 GLY A C 1
ATOM 1678 O O . GLY A 1 205 ? 42.101 26.815 3.854 1.00 14.93 223 GLY A O 1
ATOM 1679 N N . LYS A 1 206 ? 40.501 27.453 5.288 1.00 13.37 224 LYS A N 1
ATOM 1680 C CA . LYS A 1 206 ? 41.160 28.727 5.610 1.00 14.88 224 LYS A CA 1
ATOM 1681 C C . LYS A 1 206 ? 41.522 28.799 7.073 1.00 12.87 224 LYS A C 1
ATOM 1682 O O . LYS A 1 206 ? 40.721 28.431 7.934 1.00 11.52 224 LYS A O 1
ATOM 1688 N N . LEU A 1 207 ? 42.732 29.276 7.359 1.00 12.10 225 LEU A N 1
ATOM 1689 C CA . LEU A 1 207 ? 43.147 29.517 8.739 1.00 11.95 225 LEU A CA 1
ATOM 1690 C C . LEU A 1 207 ? 42.300 30.636 9.309 1.00 12.53 225 LEU A C 1
ATOM 1691 O O . LEU A 1 207 ? 42.307 31.754 8.760 1.00 13.17 225 LEU A O 1
ATOM 1696 N N . VAL A 1 208 ? 41.614 30.377 10.423 1.00 11.75 226 VAL A N 1
ATOM 1697 C CA . VAL A 1 208 ? 40.801 31.412 11.071 1.00 11.30 226 VAL A CA 1
ATOM 1698 C C . VAL A 1 208 ? 41.244 31.790 12.485 1.00 11.54 226 VAL A C 1
ATOM 1699 O O . VAL A 1 208 ? 40.858 32.855 12.972 1.00 13.08 226 VAL A O 1
ATOM 1703 N N . ARG A 1 209 ? 42.050 30.965 13.149 1.00 10.84 227 ARG A N 1
ATOM 1704 C CA . ARG A 1 209 ? 42.476 31.264 14.518 1.00 11.05 227 ARG A CA 1
ATOM 1705 C C . ARG A 1 209 ? 43.704 30.457 14.860 1.00 11.80 227 ARG A C 1
ATOM 1706 O O . ARG A 1 209 ? 43.768 29.251 14.576 1.00 11.40 227 ARG A O 1
ATOM 1714 N N . THR A 1 210 ? 44.656 31.107 15.531 1.00 11.21 228 THR A N 1
ATOM 1715 C CA . THR A 1 210 ? 45.842 30.447 16.039 1.00 11.55 228 THR A CA 1
ATOM 1716 C C . THR A 1 210 ? 45.857 30.637 17.540 1.00 11.76 228 THR A C 1
ATOM 1717 O O . THR A 1 210 ? 45.703 31.759 18.034 1.00 12.54 228 THR A O 1
ATOM 1721 N N . VAL A 1 211 ? 46.029 29.544 18.270 1.00 10.79 229 VAL A N 1
ATOM 1722 C CA . VAL A 1 211 ? 46.084 29.561 19.715 1.00 10.95 229 VAL A CA 1
ATOM 1723 C C . VAL A 1 211 ? 47.464 29.042 20.109 1.00 11.41 229 VAL A C 1
ATOM 1724 O O . VAL A 1 211 ? 47.734 27.849 20.001 1.00 10.45 229 VAL A O 1
ATOM 1728 N N . SER A 1 212 ? 48.340 29.942 20.562 1.00 11.56 230 SER A N 1
ATOM 1729 C CA . SER A 1 212 ? 49.757 29.625 20.671 1.00 12.49 230 SER A CA 1
ATOM 1730 C C . SER A 1 212 ? 50.361 30.262 21.926 1.00 13.25 230 SER A C 1
ATOM 1731 O O . SER A 1 212 ? 50.155 31.445 22.164 1.00 13.91 230 SER A O 1
ATOM 1734 N N . GLY A 1 213 ? 51.106 29.469 22.692 1.00 13.48 231 GLY A N 1
ATOM 1735 C CA . GLY A 1 213 ? 51.812 29.953 23.886 1.00 14.28 231 GLY A CA 1
ATOM 1736 C C . GLY A 1 213 ? 51.094 29.629 25.181 1.00 15.83 231 GLY A C 1
ATOM 1737 O O . GLY A 1 213 ? 49.867 29.506 25.213 1.00 15.56 231 GLY A O 1
ATOM 1738 N N . GLN A 1 214 ? 51.874 29.509 26.255 1.00 17.26 232 GLN A N 1
ATOM 1739 C CA . GLN A 1 214 ? 51.357 29.128 27.571 1.00 18.74 232 GLN A CA 1
ATOM 1740 C C . GLN A 1 214 ? 50.273 30.063 28.095 1.00 17.99 232 GLN A C 1
ATOM 1741 O O . GLN A 1 214 ? 49.354 29.611 28.779 1.00 16.38 232 GLN A O 1
ATOM 1747 N N . ASP A 1 215 ? 50.377 31.356 27.782 1.00 18.78 233 ASP A N 1
ATOM 1748 C CA . ASP A 1 215 ? 49.442 32.338 28.331 1.00 19.83 233 ASP A CA 1
ATOM 1749 C C . ASP A 1 215 ? 48.010 32.100 27.874 1.00 18.36 233 ASP A C 1
ATOM 1750 O O . ASP A 1 215 ? 47.074 32.489 28.566 1.00 17.85 233 ASP A O 1
ATOM 1755 N N . ILE A 1 216 ? 47.832 31.484 26.703 1.00 15.94 234 ILE A N 1
ATOM 1756 C CA . ILE A 1 216 ? 46.484 31.147 26.227 1.00 15.13 234 ILE A CA 1
ATOM 1757 C C . ILE A 1 216 ? 46.188 29.639 26.303 1.00 14.11 234 ILE A C 1
ATOM 1758 O O . ILE A 1 216 ? 45.037 29.240 26.492 1.00 14.06 234 ILE A O 1
ATOM 1763 N N . ILE A 1 217 ? 47.217 28.804 26.186 1.00 13.16 235 ILE A N 1
ATOM 1764 C CA . ILE A 1 217 ? 47.005 27.353 26.255 1.00 12.74 235 ILE A CA 1
ATOM 1765 C C . ILE A 1 217 ? 46.719 26.902 27.686 1.00 13.07 235 ILE A C 1
ATOM 1766 O O . ILE A 1 217 ? 45.844 26.099 27.918 1.00 12.22 235 ILE A O 1
ATOM 1771 N N . ASP A 1 218 ? 47.485 27.405 28.648 1.00 13.35 236 ASP A N 1
ATOM 1772 C CA . ASP A 1 218 ? 47.370 26.936 30.035 1.00 13.86 236 ASP A CA 1
ATOM 1773 C C . ASP A 1 218 ? 47.948 27.956 31.013 1.00 14.53 236 ASP A C 1
ATOM 1774 O O . ASP A 1 218 ? 48.935 27.660 31.711 1.00 14.61 236 ASP A O 1
ATOM 1779 N N . PRO A 1 219 ? 47.322 29.138 31.076 1.00 15.60 237 PRO A N 1
ATOM 1780 C CA . PRO A 1 219 ? 47.900 30.177 31.934 1.00 16.52 237 PRO A CA 1
ATOM 1781 C C . PRO A 1 219 ? 47.858 29.820 33.419 1.00 17.74 237 PRO A C 1
ATOM 1782 O O . PRO A 1 219 ? 48.696 30.323 34.177 1.00 18.49 237 PRO A O 1
ATOM 1786 N N . ASN A 1 220 ? 46.932 28.959 33.835 1.00 18.47 238 ASN A N 1
ATOM 1787 C CA . ASN A 1 220 ? 46.819 28.557 35.250 1.00 19.43 238 ASN A CA 1
ATOM 1788 C C . ASN A 1 220 ? 47.723 27.386 35.667 1.00 19.66 238 ASN A C 1
ATOM 1789 O O . ASN A 1 220 ? 47.755 26.992 36.834 1.00 19.51 238 ASN A O 1
ATOM 1794 N N . GLY A 1 221 ? 48.462 26.812 34.717 1.00 18.37 239 GLY A N 1
ATOM 1795 C CA . GLY A 1 221 ? 49.421 25.768 35.041 1.00 17.88 239 GLY A CA 1
ATOM 1796 C C . GLY A 1 221 ? 48.819 24.421 35.349 1.00 16.39 239 GLY A C 1
ATOM 1797 O O . GLY A 1 221 ? 49.460 23.597 35.995 1.00 17.80 239 GLY A O 1
ATOM 1798 N N . PHE A 1 222 ? 47.597 24.161 34.864 1.00 15.63 240 PHE A N 1
ATOM 1799 C CA . PHE A 1 222 ? 46.939 22.887 35.117 1.00 15.84 240 PHE A CA 1
ATOM 1800 C C . PHE A 1 222 ? 47.659 21.677 34.522 1.00 15.19 240 PHE A C 1
ATOM 1801 O O . PHE A 1 222 ? 47.482 20.554 35.006 1.00 16.47 240 PHE A O 1
ATOM 1809 N N . THR A 1 223 ? 48.439 21.891 33.459 1.00 14.65 241 THR A N 1
ATOM 1810 C CA . THR A 1 223 ? 49.218 20.826 32.856 1.00 14.08 241 THR A CA 1
ATOM 1811 C C . THR A 1 223 ? 50.640 20.708 33.426 1.00 14.89 241 THR A C 1
ATOM 1812 O O . THR A 1 223 ? 51.415 19.898 32.948 1.00 14.60 241 THR A O 1
ATOM 1816 N N . GLY A 1 224 ? 50.981 21.491 34.448 1.00 15.90 242 GLY A N 1
ATOM 1817 C CA . GLY A 1 224 ? 52.295 21.344 35.074 1.00 16.21 242 GLY A CA 1
ATOM 1818 C C . GLY A 1 224 ? 53.431 21.600 34.097 1.00 15.67 242 GLY A C 1
ATOM 1819 O O . GLY A 1 224 ? 54.470 20.936 34.169 1.00 17.30 242 GLY A O 1
ATOM 1820 N N . GLY A 1 225 ? 53.236 22.532 33.165 1.00 15.46 243 GLY A N 1
ATOM 1821 C CA . GLY A 1 225 ? 54.268 22.899 32.187 1.00 15.34 243 GLY A CA 1
ATOM 1822 C C . GLY A 1 225 ? 54.426 21.987 30.974 1.00 15.36 243 GLY A C 1
ATOM 1823 O O . GLY A 1 225 ? 55.370 22.145 30.193 1.00 16.18 243 GLY A O 1
ATOM 1824 N N . THR A 1 226 ? 53.506 21.040 30.806 1.00 13.93 244 THR A N 1
ATOM 1825 C CA . THR A 1 226 ? 53.587 20.069 29.714 1.00 13.52 244 THR A CA 1
ATOM 1826 C C . THR A 1 226 ? 52.731 20.418 28.495 1.00 13.13 244 THR A C 1
ATOM 1827 O O . THR A 1 226 ? 52.978 19.870 27.409 1.00 12.73 244 THR A O 1
ATOM 1831 N N . GLY A 1 227 ? 51.749 21.300 28.668 1.00 12.04 245 GLY A N 1
ATOM 1832 C CA . GLY A 1 227 ? 50.851 21.683 27.574 1.00 11.96 245 GLY A CA 1
ATOM 1833 C C . GLY A 1 227 ? 49.929 20.569 27.121 1.00 11.55 245 GLY A C 1
ATOM 1834 O O . GLY A 1 227 ? 49.700 19.588 27.829 1.00 12.29 245 GLY A O 1
ATOM 1835 N N . LEU A 1 228 ? 49.411 20.722 25.904 1.00 10.42 246 LEU A N 1
ATOM 1836 C CA . LEU A 1 228 ? 48.504 19.729 25.312 1.00 10.85 246 LEU A CA 1
ATOM 1837 C C . LEU A 1 228 ? 49.349 18.653 24.670 1.00 10.81 246 LEU A C 1
ATOM 1838 O O . LEU A 1 228 ? 49.717 18.739 23.503 1.00 11.02 246 LEU A O 1
ATOM 1843 N N . SER A 1 229 ? 49.705 17.662 25.471 1.00 10.99 247 SER A N 1
ATOM 1844 C CA . SER A 1 229 ? 50.757 16.695 25.112 1.00 11.26 247 SER A CA 1
ATOM 1845 C C . SER A 1 229 ? 50.363 15.232 25.233 1.00 11.12 247 SER A C 1
ATOM 1846 O O . SER A 1 229 ? 51.039 14.376 24.672 1.00 12.37 247 SER A O 1
ATOM 1849 N N . LYS A 1 230 ? 49.295 14.925 25.973 1.00 10.86 248 LYS A N 1
ATOM 1850 C CA . LYS A 1 230 ? 48.869 13.554 26.163 1.00 10.66 248 LYS A CA 1
ATOM 1851 C C . LYS A 1 230 ? 48.207 13.027 24.898 1.00 10.75 248 LYS A C 1
ATOM 1852 O O . LYS A 1 230 ? 47.597 13.804 24.145 1.00 11.03 248 LYS A O 1
ATOM 1858 N N . PRO A 1 231 ? 48.320 11.710 24.645 1.00 10.46 249 PRO A N 1
ATOM 1859 C CA . PRO A 1 231 ? 47.558 11.178 23.514 1.00 10.40 249 PRO A CA 1
ATOM 1860 C C . PRO A 1 231 ? 46.069 11.432 23.705 1.00 10.25 249 PRO A C 1
ATOM 1861 O O . PRO A 1 231 ? 45.578 11.381 24.840 1.00 10.47 249 PRO A O 1
ATOM 1865 N N . MET A 1 232 ? 45.361 11.738 22.618 1.00 9.83 250 MET A N 1
ATOM 1866 C CA . MET A 1 232 ? 43.934 12.030 22.733 1.00 9.65 250 MET A CA 1
ATOM 1867 C C . MET A 1 232 ? 43.119 11.183 21.776 1.00 9.72 250 MET A C 1
ATOM 1868 O O . MET A 1 232 ? 43.499 10.977 20.619 1.00 9.62 250 MET A O 1
ATOM 1873 N N . TYR A 1 233 ? 41.970 10.724 22.266 1.00 9.52 251 TYR A N 1
ATOM 1874 C CA . TYR A 1 233 ? 41.048 9.924 21.479 1.00 9.98 251 TYR A CA 1
ATOM 1875 C C . TYR A 1 233 ? 40.105 10.842 20.711 1.00 8.97 251 TYR A C 1
ATOM 1876 O O . TYR A 1 233 ? 39.671 11.876 21.239 1.00 9.73 251 TYR A O 1
ATOM 1885 N N . ALA A 1 234 ? 39.796 10.465 19.475 1.00 8.70 252 ALA A N 1
ATOM 1886 C CA . ALA A 1 234 ? 38.797 11.173 18.685 1.00 8.42 252 ALA 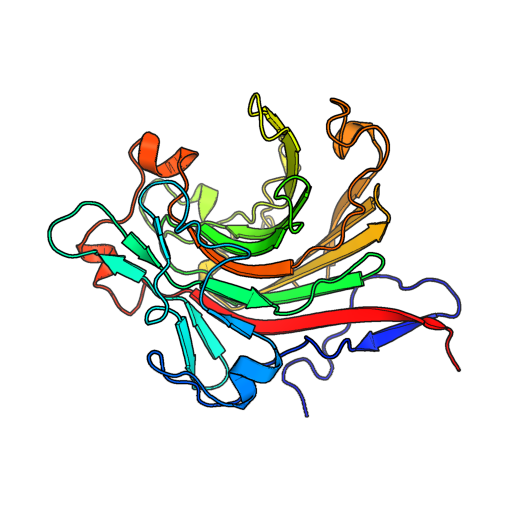A CA 1
ATOM 1887 C C . ALA A 1 234 ? 37.401 10.792 19.135 1.00 8.45 252 ALA A C 1
ATOM 1888 O O . ALA A 1 234 ? 37.107 9.599 19.275 1.00 8.57 252 ALA A O 1
ATOM 1890 N N . ILE A 1 235 ? 36.534 11.790 19.313 1.00 8.13 253 ILE A N 1
ATOM 1891 C CA . ILE A 1 235 ? 35.170 11.566 19.755 1.00 7.96 253 ILE A CA 1
ATOM 1892 C C . ILE A 1 235 ? 34.242 12.362 18.856 1.00 8.01 253 ILE A C 1
ATOM 1893 O O . ILE A 1 235 ? 34.471 13.545 18.575 1.00 7.69 253 ILE A O 1
ATOM 1898 N N . ILE A 1 236 ? 33.187 11.695 18.416 1.00 7.83 254 ILE A N 1
ATOM 1899 C CA . ILE A 1 236 ? 32.142 12.341 17.620 1.00 8.16 254 ILE A CA 1
ATOM 1900 C C . ILE A 1 236 ? 30.863 12.113 18.392 1.00 7.85 254 ILE A C 1
ATOM 1901 O O . ILE A 1 236 ? 30.474 10.971 18.618 1.00 7.76 254 ILE A O 1
ATOM 1906 N N . ASN A 1 237 ? 30.203 13.177 18.825 1.00 7.24 255 ASN A N 1
ATOM 1907 C CA . ASN A 1 237 ? 28.998 13.003 19.602 1.00 7.21 255 ASN A CA 1
ATOM 1908 C C . ASN A 1 237 ? 28.058 14.172 19.448 1.00 7.19 255 ASN A C 1
ATOM 1909 O O . ASN A 1 237 ? 28.384 15.146 18.755 1.00 7.13 255 ASN A O 1
ATOM 1914 N N . MET A 1 238 ? 26.890 14.073 20.084 1.00 7.04 256 MET A N 1
ATOM 1915 C CA . MET A 1 238 ? 26.195 15.264 20.547 1.00 7.61 256 MET A CA 1
ATOM 1916 C C . MET A 1 238 ? 26.207 15.261 22.059 1.00 7.67 256 MET A C 1
ATOM 1917 O O . MET A 1 238 ? 26.351 14.218 22.693 1.00 7.96 256 MET A O 1
ATOM 1922 N N . GLU A 1 239 ? 26.054 16.452 22.621 1.00 7.83 257 GLU A N 1
ATOM 1923 C CA . GLU A 1 239 ? 25.958 16.645 24.071 1.00 8.09 257 GLU A CA 1
ATOM 1924 C C . GLU A 1 239 ? 24.860 17.629 24.416 1.00 8.25 257 GLU A C 1
ATOM 1925 O O . GLU A 1 239 ? 24.732 18.694 23.794 1.00 8.30 257 GLU A O 1
ATOM 1931 N N . ASP A 1 240 ? 24.110 17.299 25.455 1.00 8.54 258 ASP A N 1
ATOM 1932 C CA . ASP A 1 240 ? 23.328 18.282 26.189 1.00 8.85 258 ASP A CA 1
ATOM 1933 C C . ASP A 1 240 ? 24.280 18.735 27.289 1.00 9.12 258 ASP A C 1
ATOM 1934 O O . ASP A 1 240 ? 24.613 17.945 28.184 1.00 9.81 258 ASP A O 1
ATOM 1939 N N . GLN A 1 241 ? 24.777 19.968 27.188 1.00 8.79 259 GLN A N 1
ATOM 1940 C CA . GLN A 1 241 ? 25.838 20.460 28.057 1.00 9.03 259 GLN A CA 1
ATOM 1941 C C . GLN A 1 241 ? 25.269 21.242 29.231 1.00 9.55 259 GLN A C 1
ATOM 1942 O O . GLN A 1 241 ? 24.264 21.944 29.084 1.00 10.15 259 GLN A O 1
ATOM 1948 N N . ASN A 1 242 ? 25.913 21.137 30.380 1.00 10.18 260 ASN A N 1
ATOM 1949 C CA . ASN A 1 242 ? 25.379 21.761 31.588 1.00 10.75 260 ASN A CA 1
ATOM 1950 C C . ASN A 1 242 ? 25.201 23.283 31.487 1.00 10.86 260 ASN A C 1
ATOM 1951 O O . ASN A 1 242 ? 24.198 23.801 31.963 1.00 10.75 260 ASN A O 1
ATOM 1956 N N . TRP A 1 243 ? 26.139 23.975 30.855 1.00 11.00 261 TRP A N 1
ATOM 1957 C CA . TRP A 1 243 ? 26.032 25.439 30.763 1.00 11.56 261 TRP A CA 1
ATOM 1958 C C . TRP A 1 243 ? 24.763 25.844 30.006 1.00 11.73 261 TRP A C 1
ATOM 1959 O O . TRP A 1 243 ? 24.308 26.981 30.133 1.00 12.32 261 TRP A O 1
ATOM 1970 N N . ARG A 1 244 ? 24.207 24.925 29.201 1.00 11.64 262 ARG A N 1
ATOM 1971 C CA . ARG A 1 244 ? 22.940 25.150 28.524 1.00 11.79 262 ARG A CA 1
ATOM 1972 C C . ARG A 1 244 ? 21.759 24.657 29.368 1.00 12.23 262 ARG A C 1
ATOM 1973 O O . ARG A 1 244 ? 20.885 25.449 29.737 1.00 12.12 262 ARG A O 1
ATOM 1981 N N . SER A 1 245 ? 21.698 23.354 29.666 1.00 12.10 263 SER A N 1
ATOM 1982 C CA . SER A 1 245 ? 20.497 22.779 30.263 1.00 12.40 263 SER A CA 1
ATOM 1983 C C . SER A 1 245 ? 20.33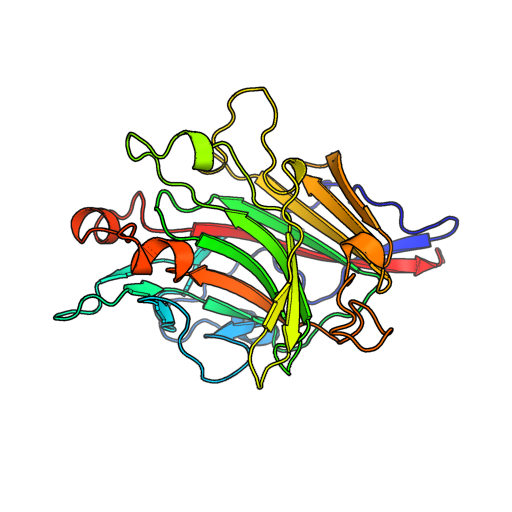4 23.094 31.750 1.00 12.33 263 SER A C 1
ATOM 1984 O O . SER A 1 245 ? 19.196 23.088 32.239 1.00 13.44 263 SER A O 1
ATOM 1987 N N . ASP A 1 246 ? 21.417 23.375 32.462 1.00 12.48 264 ASP A N 1
ATOM 1988 C CA . ASP A 1 246 ? 21.289 23.806 33.870 1.00 13.08 264 ASP A CA 1
ATOM 1989 C C . ASP A 1 246 ? 20.534 25.124 33.886 1.00 13.40 264 ASP A C 1
ATOM 1990 O O . ASP A 1 246 ? 19.922 25.484 34.900 1.00 13.20 264 ASP A O 1
ATOM 1995 N N . ASN A 1 247 ? 20.636 25.857 32.779 1.00 13.48 265 ASN A N 1
ATOM 1996 C CA . ASN A 1 247 ? 20.175 27.224 32.684 1.00 14.58 265 ASN A CA 1
ATOM 1997 C C . ASN A 1 247 ? 18.978 27.396 31.778 1.00 15.63 265 ASN A C 1
ATOM 1998 O O . ASN A 1 247 ? 18.685 28.521 31.376 1.00 18.22 265 ASN A O 1
ATOM 2003 N N . GLY A 1 248 ? 18.279 26.300 31.485 1.00 14.26 266 GLY A N 1
ATOM 2004 C CA . GLY A 1 248 ? 16.989 26.340 30.812 1.00 15.44 266 GLY A CA 1
ATOM 2005 C C . GLY A 1 248 ? 16.982 26.176 29.305 1.00 14.91 266 GLY A C 1
ATOM 2006 O O . GLY A 1 248 ? 15.943 26.397 28.675 1.00 16.33 266 GLY A O 1
ATOM 2007 N N . ILE A 1 249 ? 18.114 25.778 28.715 1.00 12.90 267 ILE A N 1
ATOM 2008 C CA . ILE A 1 249 ? 18.174 25.520 27.273 1.00 12.69 267 ILE A CA 1
ATOM 2009 C C . ILE A 1 249 ? 18.512 24.045 27.041 1.00 12.25 267 ILE A C 1
ATOM 2010 O O . ILE A 1 249 ? 19.640 23.612 27.271 1.00 12.09 267 ILE A O 1
ATOM 2015 N N . THR A 1 250 ? 17.522 23.311 26.561 1.00 11.19 268 THR A N 1
ATOM 2016 C CA . THR A 1 250 ? 17.608 21.870 26.334 1.00 11.12 268 THR A CA 1
ATOM 2017 C C . THR A 1 250 ? 16.515 21.513 25.328 1.00 10.87 268 THR A C 1
ATOM 2018 O O . THR A 1 250 ? 15.490 22.220 25.238 1.00 11.04 268 THR A O 1
ATOM 2022 N N . PRO A 1 251 ? 16.698 20.436 24.552 1.00 10.39 269 PRO A N 1
ATOM 2023 C CA . PRO A 1 251 ? 15.699 20.159 23.533 1.00 10.26 269 PRO A CA 1
ATOM 2024 C C . PRO A 1 251 ? 14.305 19.858 24.080 1.00 10.69 269 PRO A C 1
ATOM 2025 O O . PRO A 1 251 ? 14.162 19.249 25.150 1.00 10.47 269 PRO A O 1
ATOM 2029 N N . THR A 1 252 ? 13.301 20.253 23.320 1.00 10.76 270 THR A N 1
ATOM 2030 C CA . THR A 1 252 ? 11.926 19.882 23.627 1.00 10.84 270 THR A CA 1
ATOM 2031 C C . THR A 1 252 ? 11.614 18.509 23.021 1.00 10.94 270 THR A C 1
ATOM 2032 O O . THR A 1 252 ? 12.300 18.018 22.106 1.00 10.43 270 THR A O 1
ATOM 2036 N N . ASP A 1 253 ? 10.540 17.874 23.496 1.00 11.63 271 ASP A N 1
ATOM 2037 C CA . ASP A 1 253 ? 10.099 16.631 22.899 1.00 11.79 271 ASP A CA 1
ATOM 2038 C C . ASP A 1 253 ? 9.797 16.791 21.395 1.00 11.32 271 ASP A C 1
ATOM 2039 O O . ASP A 1 253 ? 10.085 15.915 20.604 1.00 11.36 271 ASP A O 1
ATOM 2044 N N . ALA A 1 254 ? 9.226 17.930 21.013 1.00 11.68 272 ALA A N 1
ATOM 2045 C CA . ALA A 1 254 ? 8.879 18.166 19.618 1.00 11.19 272 ALA A CA 1
ATOM 2046 C C . ALA A 1 254 ? 10.127 18.229 18.732 1.00 10.80 272 ALA A C 1
ATOM 2047 O O . ALA A 1 254 ? 10.139 17.696 17.635 1.00 10.85 272 ALA A O 1
ATOM 2049 N N . GLU A 1 255 ? 11.186 18.855 19.238 1.00 10.48 273 GLU A N 1
ATOM 2050 C CA . GLU A 1 255 ? 12.458 18.924 18.514 1.00 10.47 273 GLU A CA 1
ATOM 2051 C C . GLU A 1 255 ? 13.088 17.533 18.387 1.00 10.32 273 GLU A C 1
ATOM 2052 O O . GLU A 1 255 ? 13.529 17.118 17.321 1.00 9.88 273 GLU A O 1
ATOM 2058 N N . LEU A 1 256 ? 13.083 16.783 19.491 1.00 10.04 274 LEU A N 1
ATOM 2059 C CA . LEU A 1 256 ? 13.701 15.462 19.503 1.00 10.01 274 LEU A CA 1
ATOM 2060 C C . LEU A 1 256 ? 12.986 14.469 18.601 1.00 10.21 274 LEU A C 1
ATOM 2061 O O . LEU A 1 256 ? 13.589 13.539 18.091 1.00 10.64 274 LEU A O 1
ATOM 2066 N N . ALA A 1 257 ? 11.686 14.688 18.409 1.00 10.48 275 ALA A N 1
ATOM 2067 C CA . ALA A 1 257 ? 10.899 13.849 17.546 1.00 11.21 275 ALA A CA 1
ATOM 2068 C C . ALA A 1 257 ? 10.994 14.176 16.066 1.00 11.60 275 ALA A C 1
ATOM 2069 O O . ALA A 1 257 ? 10.528 13.392 15.250 1.00 12.15 275 ALA A O 1
ATOM 2071 N N . ASP A 1 258 ? 11.588 15.318 15.738 1.00 11.45 276 ASP A N 1
ATOM 2072 C CA . ASP A 1 258 ? 11.666 15.804 14.347 1.00 11.40 276 ASP A CA 1
ATOM 2073 C C . ASP A 1 258 ? 12.894 15.259 13.601 1.00 11.67 276 ASP A C 1
ATOM 2074 O O . ASP A 1 258 ? 14.015 15.666 13.886 1.00 11.63 276 ASP A O 1
ATOM 2079 N N . PRO A 1 259 ? 12.694 14.324 12.663 1.00 12.10 277 PRO A N 1
ATOM 2080 C CA . PRO A 1 259 ? 13.813 13.665 11.999 1.00 12.79 277 PRO A CA 1
ATOM 2081 C C . PRO A 1 259 ? 14.612 14.608 11.117 1.00 13.02 277 PRO A C 1
ATOM 2082 O O . PRO A 1 259 ? 15.736 14.278 10.743 1.00 13.76 277 PRO A O 1
ATOM 2086 N N . ASN A 1 260 ? 14.037 15.751 10.781 1.00 13.68 278 ASN A N 1
ATOM 2087 C CA . ASN A 1 260 ? 14.750 16.742 9.982 1.00 14.50 278 ASN A CA 1
ATOM 2088 C C . ASN A 1 260 ? 15.611 17.676 10.788 1.00 13.67 278 ASN A C 1
ATOM 2089 O O . ASN A 1 260 ? 16.361 18.464 10.190 1.00 14.17 278 ASN A O 1
ATOM 2094 N N . ARG A 1 261 ? 15.519 17.610 12.114 1.00 13.34 279 ARG A N 1
ATOM 2095 C CA . ARG A 1 261 ? 16.320 18.456 12.992 1.00 13.19 279 ARG A CA 1
ATOM 2096 C C . ARG A 1 261 ? 17.231 17.703 13.933 1.00 11.86 279 ARG A C 1
ATOM 2097 O O . ARG A 1 261 ? 18.242 18.251 14.363 1.00 10.85 279 ARG A O 1
ATOM 2105 N N . ASN A 1 262 ? 16.897 16.453 14.235 1.00 10.30 280 ASN A N 1
ATOM 2106 C CA . ASN A 1 262 ? 17.444 15.817 15.430 1.00 9.83 280 ASN A CA 1
ATOM 2107 C C . ASN A 1 262 ? 18.743 15.063 15.190 1.00 9.93 280 ASN A C 1
ATOM 2108 O O . ASN A 1 262 ? 19.224 14.364 16.081 1.00 9.62 280 ASN A O 1
ATOM 2113 N N . THR A 1 263 ? 19.340 15.231 14.012 1.00 9.23 281 THR A N 1
ATOM 2114 C CA . THR A 1 263 ? 20.490 14.425 13.643 1.00 9.39 281 THR A CA 1
ATOM 2115 C C . THR A 1 263 ? 21.643 15.274 13.124 1.00 9.27 281 THR A C 1
ATOM 2116 O O . THR A 1 263 ? 21.449 16.196 12.320 1.00 10.35 281 THR A O 1
ATOM 2120 N N . TYR A 1 264 ? 22.836 14.904 13.592 1.00 8.64 282 TYR A N 1
ATOM 2121 C CA . TYR A 1 264 ? 24.133 15.522 13.233 1.00 8.37 282 TYR A CA 1
ATOM 2122 C C . TYR A 1 264 ? 24.829 14.549 12.313 1.00 8.51 282 TYR A C 1
ATOM 2123 O O . TYR A 1 264 ? 24.924 13.370 12.634 1.00 8.19 282 TYR A O 1
ATOM 2132 N N . TYR A 1 265 ? 25.278 15.010 11.146 1.00 8.56 283 TYR A N 1
ATOM 2133 C CA . TYR A 1 265 ? 25.854 14.121 10.126 1.00 8.95 283 TYR A CA 1
ATOM 2134 C C . TYR A 1 265 ? 27.305 14.431 9.879 1.00 8.83 283 TYR A C 1
ATOM 2135 O O . TYR A 1 265 ? 27.674 15.600 9.774 1.00 8.54 283 TYR A O 1
ATOM 2144 N N . VAL A 1 266 ? 28.111 13.385 9.766 1.00 8.33 284 VAL A N 1
ATOM 2145 C CA . VAL A 1 266 ? 29.540 13.535 9.492 1.00 8.32 284 VAL A CA 1
ATOM 2146 C C . VAL A 1 266 ? 29.868 12.793 8.210 1.00 8.42 284 VAL A C 1
ATOM 2147 O O . VAL A 1 266 ? 29.757 11.577 8.137 1.00 8.40 284 VAL A O 1
ATOM 2151 N N . ASP A 1 267 ? 30.263 13.544 7.182 1.00 8.39 285 ASP A N 1
ATOM 2152 C CA . ASP A 1 267 ? 30.686 12.966 5.903 1.00 8.98 285 ASP A CA 1
ATOM 2153 C C . ASP A 1 267 ? 32.027 12.255 6.034 1.00 9.21 285 ASP A C 1
ATOM 2154 O O . ASP A 1 267 ? 32.242 11.177 5.461 1.00 9.45 285 ASP A O 1
ATOM 2159 N N . TRP A 1 268 ? 32.953 12.862 6.776 1.00 9.09 286 TRP A N 1
ATOM 2160 C CA . TRP A 1 268 ? 34.271 12.253 6.989 1.00 9.52 286 TRP A CA 1
ATOM 2161 C C . TRP A 1 268 ? 34.956 12.805 8.218 1.00 9.25 286 TRP A C 1
ATOM 2162 O O . TRP A 1 268 ? 34.702 13.939 8.639 1.00 9.26 286 TRP A O 1
ATOM 2173 N N . VAL A 1 269 ? 35.831 11.977 8.772 1.00 8.86 287 VAL A N 1
ATOM 2174 C CA . VAL A 1 269 ? 36.896 12.446 9.660 1.00 9.02 287 VAL A CA 1
ATOM 2175 C C . VAL A 1 269 ? 38.207 11.964 9.046 1.00 9.11 287 VAL A C 1
ATOM 2176 O O . VAL A 1 269 ? 38.307 10.831 8.591 1.00 9.30 287 VAL A O 1
ATOM 2180 N N . ARG A 1 270 ? 39.202 12.848 9.005 1.00 8.74 288 ARG A N 1
ATOM 2181 C CA . ARG A 1 270 ? 40.485 12.478 8.457 1.00 8.97 288 ARG A CA 1
ATOM 2182 C C . ARG A 1 270 ? 41.584 13.117 9.280 1.00 8.77 288 ARG A C 1
ATOM 2183 O O . ARG A 1 270 ? 41.411 14.194 9.895 1.00 8.36 288 ARG A O 1
ATOM 2191 N N . PHE A 1 271 ? 42.726 12.452 9.260 1.00 8.62 289 PHE A N 1
ATOM 2192 C CA . PHE A 1 271 ? 43.834 12.804 10.111 1.00 8.92 289 PHE A CA 1
ATOM 2193 C C . PHE A 1 271 ? 45.098 12.640 9.305 1.00 9.21 289 PHE A C 1
ATOM 2194 O O . PHE A 1 271 ? 45.238 11.635 8.601 1.00 9.92 289 PHE A O 1
ATOM 2202 N N . TYR A 1 272 ? 46.019 13.602 9.407 1.00 9.02 290 TYR A N 1
ATOM 2203 C CA . TYR A 1 272 ? 47.299 13.505 8.685 1.00 9.12 290 TYR A CA 1
ATOM 2204 C C . TYR A 1 272 ? 48.463 13.793 9.604 1.00 9.35 290 TYR A C 1
ATOM 2205 O O . TYR A 1 272 ? 48.384 14.675 10.472 1.00 9.23 290 TYR A O 1
ATOM 2214 N N . LYS A 1 273 ? 49.563 13.080 9.346 1.00 9.52 291 LYS A N 1
ATOM 2215 C CA . LYS A 1 273 ? 50.810 13.253 10.060 1.00 9.90 291 LYS A CA 1
ATOM 2216 C C . LYS A 1 273 ? 51.838 13.862 9.117 1.00 9.99 291 LYS A C 1
ATOM 2217 O O . LYS A 1 273 ? 51.925 13.453 7.965 1.00 10.48 291 LYS A O 1
ATOM 2223 N N . PRO A 1 274 ? 52.612 14.832 9.603 1.00 9.73 292 PRO A N 1
ATOM 2224 C CA . PRO A 1 274 ? 53.638 15.405 8.744 1.00 10.14 292 PRO A CA 1
ATOM 2225 C C . PRO A 1 274 ? 54.875 14.502 8.771 1.00 10.49 292 PRO A C 1
ATOM 2226 O O . PRO A 1 274 ? 55.366 14.143 9.854 1.00 10.75 292 PRO A O 1
ATOM 2230 N N . VAL A 1 275 ? 55.348 14.106 7.588 1.00 10.49 293 VAL A N 1
ATOM 2231 C CA . VAL A 1 275 ? 56.451 13.169 7.455 1.00 11.33 293 VAL A CA 1
ATOM 2232 C C . VAL A 1 275 ? 57.415 13.670 6.385 1.00 11.41 293 VAL A C 1
ATOM 2233 O O . VAL A 1 275 ? 57.019 14.387 5.481 1.00 10.99 293 VAL A O 1
ATOM 2237 N N . PRO A 1 276 ? 58.702 13.343 6.519 1.00 11.75 294 PRO A N 1
ATOM 2238 C CA . PRO A 1 276 ? 59.639 13.703 5.466 1.00 12.15 294 PRO A CA 1
ATOM 2239 C C . PRO A 1 276 ? 59.220 13.204 4.079 1.00 12.77 294 PRO A C 1
ATOM 2240 O O . PRO A 1 276 ? 58.711 12.094 3.931 1.00 13.21 294 PRO A O 1
ATOM 2244 N N . ILE A 1 277 ? 59.449 14.046 3.078 1.00 13.97 295 ILE A N 1
ATOM 2245 C CA . ILE A 1 277 ? 59.292 13.665 1.690 1.00 15.43 295 ILE A CA 1
ATOM 2246 C C . ILE A 1 277 ? 60.352 12.624 1.343 1.00 17.01 295 ILE A C 1
ATOM 2247 O O . ILE A 1 277 ? 61.521 12.827 1.676 1.00 18.23 295 ILE A O 1
ATOM 2252 N N . ASN A 1 278 ? 59.954 11.525 0.694 1.00 17.78 296 ASN A N 1
ATOM 2253 C CA . ASN A 1 278 ? 60.919 10.471 0.293 1.00 19.31 296 ASN A CA 1
ATOM 2254 C C . ASN A 1 278 ? 61.879 10.922 -0.809 1.00 18.65 296 ASN A C 1
ATOM 2255 O O . ASN A 1 278 ? 61.422 11.539 -1.785 1.00 15.80 296 ASN A O 1
#

Nearest PDB structures (foldseek):
  3wz1-assembly1_A  TM=1.004E+00  e=1.936E-62  Microbulbifer thermotolerans
  1o4z-assembly1_A  TM=9.691E-01  e=8.880E-42  Zobellia galactanivorans
  4atf-assembly1_A  TM=9.761E-01  e=1.926E-41  Zobellia galactanivorans
  5t9x-assembly3_C  TM=9.717E-01  e=8.288E-40  Bacteroides uniformis
  1o4y-assembly1_A  TM=9.742E-01  e=3.983E-38  Zobellia galactanivorans

InterPro domains:
  IPR000757 Beta-glucanase-like, N-terminal domain [PS51762] (21-295)
  IPR005084 Carbohydrate binding module family 6 [PF03422] (327-432)
  IPR005084 Carbohydrate binding module family 6 [PS51175] (300-431)
  IPR006584 Cellulose binding, type IV [SM00606] (296-432)
  IPR008979 Galactose-binding-like domain superfamily [SSF49785] (300-431)
  IPR013320 Concanavalin A-like lectin/glucanase domain superfamily [SSF49899] (20-294)
  IPR016287 Beta-agarase [cd02178] (20-291)

Organism: Microbulbifer thermotolerans (NCBI:txid252514)

Radius of gyration: 17.85 Å; Cα contacts (8 Å, |Δi|>4): 721; chains: 1; bounding box: 52×43×47 Å

CATH classification: 2.60.120.200

Foldseek 3Di:
DAPCVPPDDQDDLDPQKDWDWDVLWDQLPDWAAQPRTDPVCVVWKDWDDLDPDQAADLGGEDSSQWTGDPRKIKWFWADPPPDRHIYITKMKTPFFDFPQKKKKFWWAFFQFQWWFFKWKAFSVRFWIFTFFTAGCHPDVVCLLRQQWTQGWIWGWDVVVTDIDMADDPLSTDGPVPSDRRNPGTKMWMWRPHAQFWIFIDIRSHTRDIGG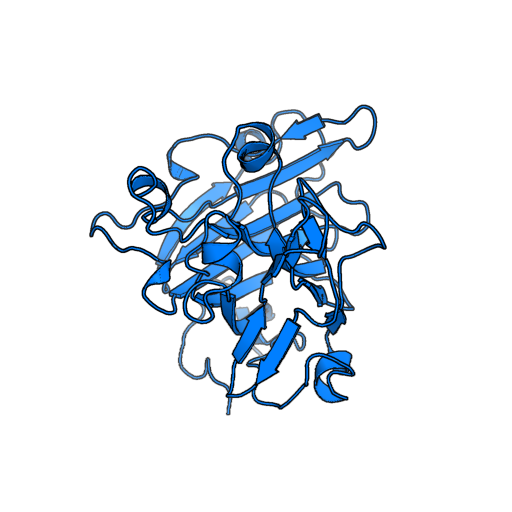DCVHQPVPCSVVPRGNGHTIMIMGMIHPHCVAVVPPGDDDNVQSPDPRRGMMIISIMIMIHMDRDD

Secondary structure (DSSP, 8-state):
--TTTT----S---TTEEEEE-TT-B---S-B-TTT--HHHHHHEEES-SSS---STTEEE-GGGEEEETTEEEE-EEE-TTSS-EEE-EEEESS-B-SSEEEEEEEE--SSSSEEEEEEEETTSSEEEEEEEE-----TT-HHHHT-EE-EEEEEETTTTEEE---SGGGEE--SS---GGGS-EEEEEEEEETTEEEEEETTEEEEEEESHHHH-TT-TTTT--S-S-EEEEEEEE--HHHHTTT----HHHHT-TTTS-EEEEEEEEEEEEE--

GO terms:
  GO:0033916 beta-agarase activity (F, EXP)

Sequence (277 aa):
AADWDGVPVPANPGSGKTWELHPLSDDFNYEAPAAGKSTRFYERWKEGFINPWTGPGLTEWHPHYSYVSGGKLAITSGRKPGTNNQQVYLGSITSKAPLTTYPVYMEARAKLSNMVLASDFWFLSADSTEEIDVIEAYGSDRPGQEWYAERRLHLSHHVFIRDPFQDYQPTDAGSWYADGKGTKWRDAFHRVGVYWRDPWHLEYYVDGKLVRTVSGQDIIDPNGFTGGTGLSKPMYAIINMEDQNWRSDNGITPTDAELADPNRNTYYVDWVRFYKPVPIN

B-factor: mean 13.37, std 5.62, range [6.82, 39.15]

Solvent-accessible surface area: 11542 Å² total; per-residue (Å²): 150,26,61,21,90,81,45,93,26,41,6,112,25,29,120,51,86,62,44,98,84,43,100,13,8,7,20,0,73,22,106,0,83,29,69,56,12,25,116,106,0,78,113,56,0,75,40,19,8,34,60,130,133,68,13,18,27,37,4,42,17,42,59,93,48,0,71,1,47,66,12,53,0,1,0,23,5,11,58,55,109,90,58,94,46,0,36,0,0,2,0,1,1,114,58,48,5,58,77,47,0,1,0,1,0,78,4,72,10,0,28,1,3,2,0,0,3,0,18,0,7,1,72,70,17,22,2,17,0,2,0,3,15,0,5,0,4,69,54,126,65,21,90,120,56,2,42,45,3,9,1,1,0,19,0,23,59,116,129,108,120,85,74,32,51,4,118,67,94,38,0,57,47,36,44,78,180,36,40,65,7,30,90,45,51,29,31,2,0,0,10,0,101,38,20,67,17,0,28,0,13,8,65,19,144,98,44,29,66,2,58,29,88,129,47,0,0,65,92,37,32,16,67,50,71,0,0,35,71,62,0,48,0,0,0,0,0,17,3,18,66,113,8,18,104,114,64,46,38,2,67,91,73,12,6,78,38,99,138,64,16,14,0,72,0,8,8,0,2,0,21,51,17,34,94,106,192